Protein AF-A0A0C2WM47-F1 (afdb_monomer)

Radius of gyration: 24.81 Å; Cα contacts (8 Å, |Δi|>4): 149; chains: 1; bounding box: 74×30×58 Å

pLDDT: mean 87.51, std 12.91, range [38.09, 98.12]

Nearest PDB structures (foldseek):
  2rrd-assembly1_A  TM=4.877E-01  e=2.489E+00  Homo sapiens
  1nmn-assembly1_A  TM=4.081E-01  e=4.474E+00  Escherichia coli
  6lcm-assembly1_C-2  TM=2.393E-01  e=8.485E+00  Zea mays

Foldseek 3Di:
DVLVCCCPPPFVVQLVVLPDDPPDPDDQAEDEAEALVPPPDLVVSVVVLVSLLVLLVPPSGRYHYDYDYPPDPSVVVSVVPRDRDDDDDDPVPPPCLLVVLLVVLLVLQLVLCVLQVHDSVPPPHPVLSVVQSVVCVSPVVSSVVLSCQLSDSVDHNVVSSCVVSPNDPPPDDDD

Solvent-accessible surface area (backbone atoms only — not comparable to full-atom values): 10636 Å² total; per-residue (Å²): 104,72,67,56,50,43,41,67,71,45,49,52,54,49,43,57,69,67,70,52,87,79,87,59,87,78,76,86,40,75,47,78,44,77,50,58,69,72,47,96,41,70,72,57,42,53,48,53,52,52,52,51,51,58,44,62,64,37,87,77,47,68,59,45,79,48,78,43,58,71,95,44,66,72,63,50,57,51,56,76,70,49,86,61,99,73,86,85,79,63,76,84,73,47,92,44,44,51,59,52,44,43,54,50,49,54,56,51,39,35,51,41,17,59,77,70,75,46,57,49,91,63,36,74,49,68,70,59,52,53,50,50,38,60,73,28,75,56,38,62,69,49,54,56,49,50,49,56,57,28,54,33,91,90,52,58,39,68,60,41,45,34,53,76,75,66,50,76,81,80,81,76,78,81,127

Structure (mmCIF, N/CA/C/O backbone):
data_AF-A0A0C2WM47-F1
#
_entry.id   AF-A0A0C2WM47-F1
#
loop_
_atom_site.group_PDB
_atom_site.id
_atom_site.type_symbol
_atom_site.label_atom_id
_atom_site.label_alt_id
_atom_site.label_comp_id
_atom_site.label_asym_id
_atom_site.label_entity_id
_atom_site.label_seq_id
_atom_site.pdbx_PDB_ins_code
_atom_site.Cartn_x
_atom_site.Cartn_y
_atom_site.Cartn_z
_atom_site.occupancy
_atom_site.B_iso_or_equiv
_atom_site.auth_seq_id
_atom_site.auth_comp_id
_atom_site.auth_asym_id
_atom_site.auth_atom_id
_atom_site.pdbx_PDB_model_num
ATOM 1 N N . THR A 1 1 ? 13.931 12.867 -24.332 1.00 89.62 1 THR A N 1
ATOM 2 C CA . THR A 1 1 ? 12.718 12.061 -24.086 1.00 89.62 1 THR A CA 1
ATOM 3 C C . THR A 1 1 ? 12.957 11.188 -22.861 1.00 89.62 1 THR A C 1
ATOM 5 O O . THR A 1 1 ? 14.087 11.192 -22.374 1.00 89.62 1 THR A O 1
ATOM 8 N N . VAL A 1 2 ? 11.950 10.472 -22.350 1.00 92.69 2 VAL A N 1
ATOM 9 C CA . VAL A 1 2 ? 12.124 9.598 -21.172 1.00 92.69 2 VAL A CA 1
ATOM 10 C C . VAL A 1 2 ? 13.140 8.474 -21.432 1.00 92.69 2 VAL A C 1
ATOM 12 O O . VAL A 1 2 ? 13.919 8.141 -20.548 1.00 92.69 2 VAL A O 1
ATOM 15 N N . GLU A 1 3 ? 13.249 7.992 -22.674 1.00 95.44 3 GLU A N 1
ATOM 16 C CA . GLU A 1 3 ? 14.259 7.013 -23.108 1.00 95.44 3 GLU A CA 1
ATOM 17 C C . GLU A 1 3 ? 15.679 7.559 -22.923 1.00 95.44 3 GLU A C 1
ATOM 19 O O . GLU A 1 3 ? 16.533 6.893 -22.347 1.00 95.44 3 GLU A O 1
ATOM 24 N N . ILE A 1 4 ? 15.921 8.798 -23.372 1.00 96.56 4 ILE A N 1
ATOM 25 C CA . ILE A 1 4 ? 17.231 9.455 -23.248 1.00 96.56 4 ILE A CA 1
ATOM 26 C C . ILE A 1 4 ? 17.576 9.676 -21.773 1.00 96.56 4 ILE A C 1
ATOM 28 O O . ILE A 1 4 ? 18.715 9.463 -21.372 1.00 96.56 4 ILE A O 1
ATOM 32 N N . GLN A 1 5 ? 16.601 10.098 -20.964 1.00 95.81 5 GLN A N 1
ATOM 33 C CA . GLN A 1 5 ? 16.813 10.309 -19.532 1.00 95.81 5 GLN A CA 1
ATOM 34 C C . GLN A 1 5 ? 17.140 8.998 -18.820 1.00 95.81 5 GLN A C 1
ATOM 36 O O . GLN A 1 5 ? 18.095 8.957 -18.050 1.00 95.81 5 GLN A O 1
ATOM 41 N N . PHE A 1 6 ? 16.399 7.925 -19.101 1.00 96.06 6 PHE A N 1
ATOM 42 C CA . PHE A 1 6 ? 16.691 6.613 -18.541 1.00 96.06 6 PHE A CA 1
ATOM 4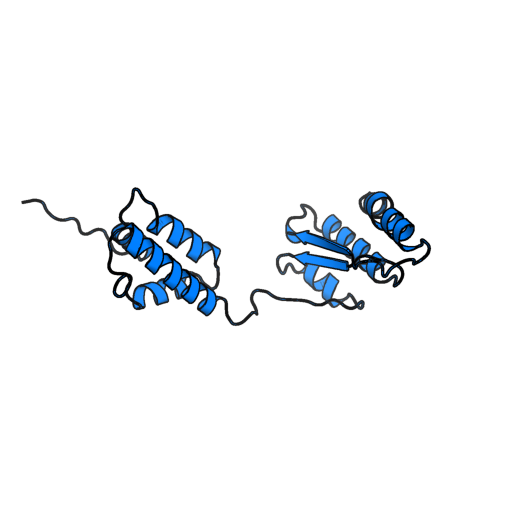3 C C . PHE A 1 6 ? 18.087 6.133 -18.943 1.00 96.06 6 PHE A C 1
ATOM 45 O O . PHE A 1 6 ? 18.856 5.718 -18.080 1.00 96.06 6 PHE A O 1
ATOM 52 N 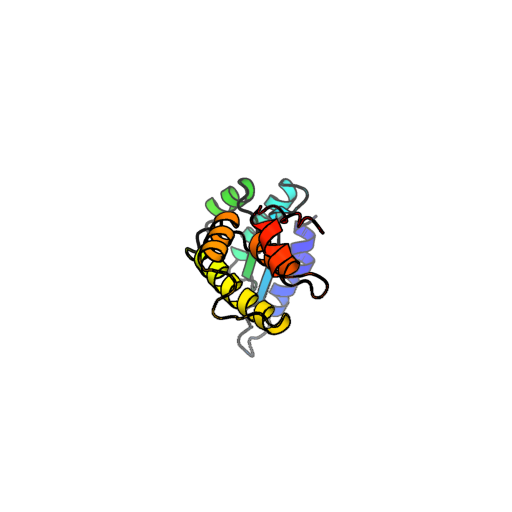N . ASP A 1 7 ? 18.447 6.230 -20.224 1.00 95.31 7 ASP A N 1
ATOM 53 C CA . ASP A 1 7 ? 19.760 5.786 -20.692 1.00 95.31 7 ASP A CA 1
ATOM 54 C C . ASP A 1 7 ? 20.898 6.572 -20.018 1.00 95.31 7 ASP A C 1
ATOM 56 O O . ASP A 1 7 ? 21.779 5.986 -19.390 1.00 95.31 7 ASP A O 1
ATOM 60 N N . GLN A 1 8 ? 20.841 7.905 -20.062 1.00 96.44 8 GLN A N 1
ATOM 61 C CA . GLN A 1 8 ? 21.926 8.764 -19.584 1.00 96.44 8 GLN A CA 1
ATOM 62 C C . GLN A 1 8 ? 22.044 8.825 -18.059 1.00 96.44 8 GLN A C 1
ATOM 64 O O . GLN A 1 8 ? 23.148 8.990 -17.542 1.00 96.44 8 GLN A O 1
ATOM 69 N N . LEU A 1 9 ? 20.923 8.737 -17.338 1.00 95.06 9 LEU A N 1
ATOM 70 C CA . LEU A 1 9 ? 20.892 8.958 -15.889 1.00 95.06 9 LEU A CA 1
ATOM 71 C C . LEU A 1 9 ? 20.810 7.660 -15.086 1.00 95.06 9 LEU A C 1
ATOM 73 O O . LEU A 1 9 ? 21.196 7.657 -13.919 1.00 95.06 9 LEU A O 1
ATOM 77 N N . ILE A 1 10 ? 20.335 6.568 -15.689 1.00 94.25 10 ILE A N 1
ATOM 78 C CA . ILE A 1 10 ? 20.171 5.276 -15.018 1.00 94.25 10 ILE A CA 1
ATOM 79 C C . ILE A 1 10 ? 21.031 4.216 -15.709 1.00 94.25 10 ILE A C 1
ATOM 81 O O . ILE A 1 10 ? 21.967 3.699 -15.102 1.00 94.25 10 ILE A O 1
ATOM 85 N N . ALA A 1 11 ? 20.780 3.905 -16.981 1.00 92.38 11 ALA A N 1
ATOM 86 C CA . ALA A 1 11 ? 21.388 2.734 -17.602 1.00 92.38 11 ALA A CA 1
ATOM 87 C C . ALA A 1 11 ? 22.915 2.827 -17.724 1.00 92.38 11 ALA A C 1
ATOM 89 O O . ALA A 1 11 ? 23.626 1.980 -17.178 1.00 92.38 11 ALA A O 1
ATOM 90 N N . GLN A 1 12 ? 23.428 3.867 -18.387 1.00 92.31 12 GLN A N 1
ATOM 91 C CA . GLN A 1 12 ? 24.867 4.035 -18.610 1.00 92.31 12 GLN A CA 1
ATOM 92 C C . GLN A 1 12 ? 25.660 4.175 -17.302 1.00 92.31 12 GLN A C 1
ATOM 94 O O . GLN A 1 12 ? 26.674 3.481 -17.155 1.00 92.31 12 GLN A O 1
ATOM 99 N N . PRO A 1 13 ? 25.229 4.989 -16.313 1.00 90.94 13 PRO A N 1
ATOM 100 C CA . PRO A 1 13 ? 25.933 5.079 -15.036 1.00 90.94 13 PRO A CA 1
ATOM 101 C C . PRO A 1 13 ? 26.048 3.729 -14.325 1.00 90.94 13 PRO A C 1
ATOM 103 O O . PRO A 1 13 ? 27.132 3.357 -13.869 1.00 90.94 13 PRO A O 1
ATOM 106 N N . PHE A 1 14 ? 24.962 2.954 -14.264 1.00 88.81 14 PHE A N 1
ATOM 107 C CA . PHE A 1 14 ? 24.977 1.680 -13.553 1.00 88.81 14 PHE A CA 1
ATOM 108 C C . PHE A 1 14 ? 25.748 0.588 -14.299 1.00 88.81 14 PHE A C 1
ATOM 110 O O . PHE A 1 14 ? 26.457 -0.179 -13.645 1.00 88.81 14 PHE A O 1
ATOM 117 N N . LEU A 1 15 ? 25.699 0.552 -15.634 1.00 86.94 15 LEU A N 1
ATOM 118 C CA . LEU A 1 15 ? 26.553 -0.328 -16.441 1.00 86.94 15 LEU A CA 1
ATOM 119 C C . LEU A 1 15 ? 28.042 -0.010 -16.240 1.00 86.94 15 LEU A C 1
ATOM 121 O O . LEU A 1 15 ? 28.846 -0.921 -16.054 1.00 86.94 15 LEU A O 1
ATOM 125 N N . THR A 1 16 ? 28.401 1.277 -16.196 1.00 85.94 16 THR A N 1
ATOM 126 C CA . THR A 1 16 ? 29.788 1.730 -15.998 1.00 85.94 16 THR A CA 1
ATOM 127 C C . THR A 1 16 ? 30.333 1.298 -14.638 1.00 85.94 16 THR A C 1
ATOM 129 O O . THR A 1 16 ? 31.437 0.767 -14.551 1.00 85.94 16 THR A O 1
ATOM 132 N N . ILE A 1 17 ? 29.551 1.474 -13.568 1.00 81.19 17 ILE A N 1
ATOM 133 C CA . ILE A 1 17 ? 29.970 1.099 -12.208 1.00 81.19 17 ILE A CA 1
ATOM 134 C C . ILE A 1 17 ? 30.053 -0.428 -12.052 1.00 81.19 17 ILE A C 1
ATOM 136 O O . ILE A 1 17 ? 30.866 -0.925 -11.277 1.00 81.19 17 ILE A O 1
ATOM 140 N N . SER A 1 18 ? 29.219 -1.183 -12.769 1.00 74.50 18 SER A N 1
ATOM 141 C CA . SER A 1 18 ? 29.202 -2.650 -12.697 1.00 74.50 18 SER A CA 1
ATOM 142 C C . SER A 1 18 ? 30.247 -3.334 -13.588 1.00 74.50 18 SER A C 1
ATOM 144 O O . SER A 1 18 ? 30.515 -4.514 -13.386 1.00 74.50 18 SER A O 1
ATOM 146 N N . GLY A 1 19 ? 30.850 -2.618 -14.544 1.00 65.88 19 GLY A N 1
ATOM 147 C CA . GLY A 1 19 ? 31.896 -3.127 -15.442 1.00 65.88 19 GLY A CA 1
ATOM 148 C C . GLY A 1 19 ? 33.341 -3.002 -14.927 1.00 65.88 19 GLY A C 1
ATOM 149 O O . GLY A 1 19 ? 34.263 -3.331 -15.670 1.00 65.88 19 GLY A O 1
ATOM 150 N N . GLY A 1 20 ? 33.560 -2.504 -13.702 1.00 63.22 20 GLY A N 1
ATOM 151 C CA . GLY A 1 20 ? 34.890 -2.400 -13.075 1.00 63.22 20 GLY A CA 1
ATOM 152 C C . GLY A 1 20 ? 35.423 -3.733 -12.524 1.00 63.22 20 GLY A C 1
ATOM 153 O O . GLY A 1 20 ? 34.661 -4.683 -12.354 1.00 63.22 20 GLY A O 1
ATOM 154 N N . GLU A 1 21 ? 36.731 -3.818 -12.235 1.00 57.84 21 GLU A N 1
ATOM 155 C CA . GLU A 1 21 ? 37.356 -5.048 -11.712 1.00 57.84 21 GLU A CA 1
ATOM 156 C C . GLU A 1 21 ? 36.647 -5.559 -10.437 1.00 57.84 21 GLU A C 1
ATOM 158 O O . GLU A 1 21 ? 36.512 -4.809 -9.461 1.00 57.84 21 GLU A O 1
ATOM 163 N N . PRO A 1 22 ? 36.207 -6.834 -10.404 1.00 56.09 22 PRO A N 1
ATOM 164 C CA . PRO A 1 22 ? 35.423 -7.378 -9.305 1.00 56.09 22 PRO A CA 1
ATOM 165 C C . PRO A 1 22 ? 36.343 -7.725 -8.131 1.00 56.09 22 PRO A C 1
ATOM 167 O O . PRO A 1 22 ? 36.754 -8.867 -7.947 1.00 56.09 22 PRO A O 1
ATOM 170 N N . THR A 1 23 ? 36.672 -6.732 -7.309 1.00 58.31 23 THR A N 1
ATOM 171 C CA . THR A 1 23 ? 37.380 -6.960 -6.036 1.00 58.31 23 THR A CA 1
ATOM 172 C C . THR A 1 23 ? 36.439 -7.450 -4.926 1.00 58.31 23 THR A C 1
ATOM 174 O O . THR A 1 23 ? 36.894 -7.902 -3.878 1.00 58.31 23 THR A O 1
ATOM 177 N N . SER A 1 24 ? 35.121 -7.407 -5.157 1.00 59.84 24 SER A N 1
ATOM 178 C CA . SER A 1 24 ? 34.070 -7.908 -4.262 1.00 59.84 24 SER A CA 1
ATOM 179 C C . SER A 1 24 ? 32.780 -8.212 -5.046 1.00 59.84 24 SER A C 1
ATOM 181 O O . SER A 1 24 ? 32.600 -7.669 -6.140 1.00 59.84 24 SER A O 1
ATOM 183 N N . PRO A 1 25 ? 31.879 -9.077 -4.537 1.00 61.84 25 PRO A N 1
ATOM 184 C CA . PRO A 1 25 ? 30.569 -9.281 -5.152 1.00 61.84 25 PRO A CA 1
ATOM 185 C C . PRO A 1 25 ? 29.803 -7.955 -5.190 1.00 61.84 25 PRO A C 1
ATOM 187 O O . PRO A 1 25 ? 29.589 -7.318 -4.158 1.00 61.84 25 PRO A O 1
ATOM 190 N N . THR A 1 26 ? 29.395 -7.528 -6.385 1.00 65.19 26 THR A N 1
ATOM 191 C CA . THR A 1 26 ? 28.592 -6.319 -6.557 1.00 65.19 26 THR A CA 1
ATOM 192 C C . THR A 1 26 ? 27.230 -6.517 -5.883 1.00 65.19 26 THR A C 1
ATOM 194 O O . THR A 1 26 ? 26.542 -7.502 -6.163 1.00 65.19 26 THR A O 1
ATOM 197 N N . PRO A 1 27 ? 26.815 -5.620 -4.969 1.00 70.12 27 PRO A N 1
ATOM 198 C CA . PRO A 1 27 ? 25.518 -5.744 -4.326 1.00 70.12 27 PRO A CA 1
ATOM 199 C C . PRO A 1 27 ? 24.414 -5.586 -5.371 1.00 70.12 27 PRO A C 1
ATOM 201 O O . PRO A 1 27 ? 24.486 -4.716 -6.242 1.00 70.12 27 PRO A O 1
ATOM 204 N N . MET A 1 28 ? 23.381 -6.421 -5.266 1.00 77.06 28 MET A N 1
ATOM 205 C CA . MET A 1 28 ? 22.171 -6.281 -6.069 1.00 77.06 28 MET A CA 1
ATOM 206 C C . MET A 1 28 ? 21.536 -4.917 -5.793 1.00 77.06 28 MET A C 1
ATOM 208 O O . MET A 1 28 ? 21.315 -4.550 -4.640 1.00 77.06 28 MET A O 1
ATOM 212 N N . ARG A 1 29 ? 21.237 -4.171 -6.855 1.00 88.06 29 ARG A N 1
ATOM 213 C CA . ARG A 1 29 ? 20.617 -2.847 -6.771 1.00 88.06 29 ARG A CA 1
ATOM 214 C C . ARG A 1 29 ? 19.173 -2.939 -7.241 1.00 88.06 29 ARG A C 1
ATOM 216 O O . ARG A 1 29 ? 18.895 -3.550 -8.273 1.00 88.06 29 ARG A O 1
ATOM 223 N N . VAL A 1 30 ? 18.271 -2.335 -6.479 1.00 92.62 30 VAL A N 1
ATOM 224 C CA . VAL A 1 30 ? 16.831 -2.363 -6.743 1.00 92.62 30 VAL A CA 1
ATOM 225 C C . VAL A 1 30 ? 16.327 -0.934 -6.893 1.00 92.62 30 VAL A C 1
ATOM 227 O O . VAL A 1 30 ? 16.667 -0.075 -6.081 1.00 92.62 30 VAL A O 1
ATOM 230 N N . ILE A 1 31 ? 15.524 -0.693 -7.924 1.00 94.38 31 ILE A N 1
ATOM 231 C CA . ILE A 1 31 ? 14.740 0.529 -8.097 1.00 94.38 31 ILE A CA 1
ATOM 232 C C . ILE A 1 31 ? 13.284 0.192 -7.791 1.00 94.38 31 ILE A C 1
ATOM 234 O O . ILE A 1 31 ? 12.738 -0.763 -8.340 1.00 94.38 31 ILE A O 1
ATOM 238 N N . VAL A 1 32 ? 12.664 0.978 -6.916 1.00 95.94 32 VAL A N 1
ATOM 239 C CA . VAL A 1 32 ? 11.233 0.880 -6.619 1.00 95.94 32 VAL A CA 1
ATOM 240 C C . VAL A 1 32 ? 10.521 2.012 -7.348 1.00 95.94 32 VAL A C 1
ATOM 242 O O . VAL A 1 32 ? 10.911 3.171 -7.210 1.00 95.94 32 VAL A O 1
ATOM 245 N N . ILE A 1 33 ? 9.513 1.666 -8.139 1.00 94.88 33 ILE A N 1
ATOM 246 C CA . ILE A 1 33 ? 8.621 2.603 -8.820 1.00 94.88 33 ILE A CA 1
ATOM 247 C C . ILE A 1 33 ? 7.255 2.435 -8.175 1.00 94.88 33 ILE A C 1
ATOM 249 O O . ILE A 1 33 ? 6.639 1.382 -8.321 1.00 94.88 33 ILE A O 1
ATOM 253 N N . ASP A 1 34 ? 6.822 3.460 -7.449 1.00 94.19 34 ASP A N 1
ATOM 254 C CA . ASP A 1 34 ? 5.549 3.453 -6.738 1.00 94.19 34 ASP A CA 1
ATOM 255 C C . ASP A 1 34 ? 4.497 4.284 -7.472 1.00 94.19 34 ASP A C 1
ATOM 257 O O . ASP A 1 34 ? 4.781 5.412 -7.876 1.00 94.19 34 ASP A O 1
ATOM 261 N N . GLY A 1 35 ? 3.308 3.708 -7.663 1.00 93.44 35 GLY A N 1
ATOM 262 C CA . GLY A 1 35 ? 2.174 4.358 -8.322 1.00 93.44 35 GLY A CA 1
ATOM 263 C C . GLY A 1 35 ? 2.374 4.582 -9.821 1.00 93.44 35 GLY A C 1
ATOM 264 O O . GLY A 1 35 ? 2.151 5.686 -10.312 1.00 93.44 35 GLY A O 1
ATOM 265 N N . LEU A 1 36 ? 2.805 3.563 -10.575 1.00 94.19 36 LEU A N 1
ATOM 266 C CA . LEU A 1 36 ? 2.975 3.692 -12.034 1.00 94.19 36 LEU A CA 1
ATOM 267 C C . LEU A 1 36 ? 1.665 4.087 -12.759 1.00 94.19 36 LEU A C 1
ATOM 269 O O . LEU A 1 36 ? 1.711 4.744 -13.799 1.00 94.19 36 LEU A O 1
ATOM 273 N N . ASP A 1 37 ? 0.509 3.708 -12.214 1.00 92.12 37 ASP A N 1
ATOM 274 C CA . ASP A 1 37 ? -0.830 4.080 -12.698 1.00 92.12 37 ASP A CA 1
ATOM 275 C C . ASP A 1 37 ? -1.186 5.562 -12.513 1.00 92.12 37 ASP A C 1
ATOM 277 O O . ASP A 1 37 ? -2.067 6.071 -13.193 1.00 92.12 37 ASP A O 1
ATOM 281 N N . GLU A 1 38 ? -0.457 6.299 -11.674 1.00 91.00 38 GLU A N 1
ATOM 282 C CA . GLU A 1 38 ? -0.655 7.744 -11.485 1.00 91.00 38 GLU A CA 1
ATOM 283 C C . GLU A 1 38 ? 0.084 8.582 -12.552 1.00 91.00 38 GLU A C 1
ATOM 285 O O . GLU A 1 38 ? 0.139 9.815 -12.485 1.00 91.00 38 GLU A O 1
ATOM 290 N N . CYS A 1 39 ? 0.684 7.931 -13.557 1.00 89.12 39 CYS A N 1
ATOM 291 C CA . CYS A 1 39 ? 1.231 8.623 -14.719 1.00 89.12 39 CYS A CA 1
ATOM 292 C C . CYS A 1 39 ? 0.099 9.317 -15.484 1.00 89.12 39 CYS A C 1
ATOM 294 O O . CYS A 1 39 ? -0.857 8.684 -15.912 1.00 89.12 39 CYS A O 1
ATOM 296 N N . ALA A 1 40 ? 0.244 10.621 -15.725 1.00 80.81 40 ALA A N 1
ATOM 297 C CA . ALA A 1 40 ? -0.795 11.438 -16.359 1.00 80.81 40 ALA A CA 1
ATOM 298 C C . ALA A 1 40 ? -1.168 11.022 -17.800 1.00 80.81 40 ALA A C 1
ATOM 300 O O . ALA A 1 40 ? -2.136 11.544 -18.348 1.00 80.81 40 ALA A O 1
ATOM 301 N N . ASP A 1 41 ? -0.377 10.149 -18.425 1.00 86.06 41 ASP A N 1
ATOM 302 C CA . ASP A 1 41 ? -0.516 9.727 -19.814 1.00 86.06 41 ASP A CA 1
ATOM 303 C C . ASP A 1 41 ? -0.187 8.231 -19.949 1.00 86.06 41 ASP A C 1
ATOM 305 O O . ASP A 1 41 ? 0.917 7.797 -19.594 1.00 86.06 41 ASP A O 1
ATOM 309 N N . THR A 1 42 ? -1.133 7.462 -20.490 1.00 87.44 42 THR A N 1
ATOM 310 C CA . THR A 1 42 ? -0.981 6.035 -20.803 1.00 87.44 42 THR A CA 1
ATOM 311 C C . THR A 1 42 ? 0.186 5.794 -21.765 1.00 87.44 42 THR A C 1
ATOM 313 O O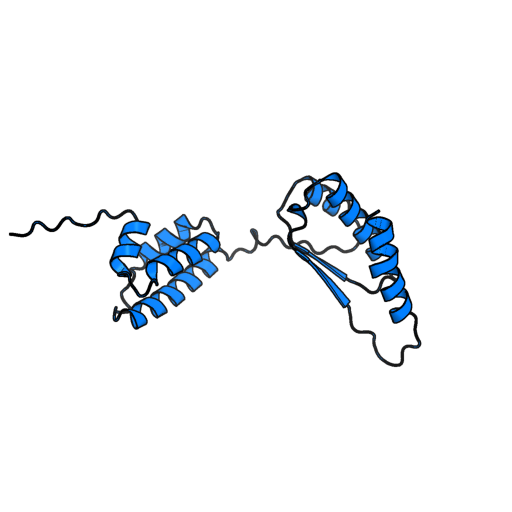 . THR A 1 42 ? 0.963 4.857 -21.571 1.00 87.44 42 THR A O 1
ATOM 316 N N . ASP A 1 43 ? 0.411 6.685 -22.740 1.00 89.38 43 ASP A N 1
ATOM 317 C CA . ASP A 1 43 ? 1.531 6.552 -23.681 1.00 89.38 43 ASP A CA 1
ATOM 318 C C . ASP A 1 43 ? 2.878 6.644 -22.947 1.00 89.38 43 ASP A C 1
ATOM 320 O O . ASP A 1 43 ? 3.842 5.939 -23.270 1.00 89.38 43 ASP A O 1
ATOM 324 N N . LEU A 1 44 ? 2.975 7.519 -21.940 1.00 90.25 44 LEU A N 1
ATOM 325 C CA . LEU A 1 44 ? 4.174 7.642 -21.115 1.00 90.25 44 LEU A CA 1
ATOM 326 C C . LEU A 1 44 ? 4.382 6.392 -20.253 1.00 90.25 44 LEU A C 1
ATOM 328 O O . LEU A 1 44 ? 5.512 5.906 -20.162 1.00 90.25 44 LEU A O 1
ATOM 332 N N . GLN A 1 45 ? 3.312 5.867 -19.659 1.00 91.44 45 GLN A N 1
ATOM 333 C CA . GLN A 1 45 ? 3.339 4.649 -18.854 1.00 91.44 45 GLN A CA 1
ATOM 334 C C . GLN A 1 45 ? 3.854 3.451 -19.660 1.00 91.44 45 GLN A C 1
ATOM 336 O O . GLN A 1 45 ? 4.818 2.796 -19.250 1.00 91.44 45 GLN A O 1
ATOM 341 N N . GLU A 1 46 ? 3.291 3.209 -20.846 1.00 90.06 46 GLU A N 1
ATOM 342 C CA . GLU A 1 46 ? 3.749 2.140 -21.732 1.00 90.06 46 GLU A CA 1
ATOM 343 C C . GLU A 1 46 ? 5.222 2.297 -22.112 1.00 90.06 46 GLU A C 1
ATOM 345 O O . GLU A 1 46 ? 5.970 1.320 -22.186 1.00 90.06 46 GLU A O 1
ATOM 350 N N . ARG A 1 47 ? 5.662 3.529 -22.386 1.00 92.44 47 ARG A N 1
ATOM 351 C CA . ARG A 1 47 ? 7.058 3.801 -22.743 1.00 92.44 47 ARG A CA 1
ATOM 352 C C . ARG A 1 47 ? 7.997 3.514 -21.582 1.00 92.44 47 ARG A C 1
ATOM 354 O O . ARG A 1 47 ? 9.043 2.912 -21.812 1.00 92.44 47 ARG A O 1
ATOM 361 N N . ILE A 1 48 ? 7.630 3.887 -20.356 1.00 93.06 48 ILE A N 1
ATOM 362 C CA . ILE A 1 48 ? 8.396 3.552 -19.147 1.00 93.06 48 ILE A CA 1
ATOM 363 C C . ILE A 1 48 ? 8.520 2.031 -19.009 1.00 93.06 48 ILE A C 1
ATOM 365 O O . ILE A 1 48 ? 9.632 1.523 -18.855 1.00 93.06 48 ILE A O 1
ATOM 369 N N . LEU A 1 49 ? 7.409 1.303 -19.144 1.00 92.69 49 LEU A N 1
ATOM 370 C CA . LEU A 1 49 ? 7.387 -0.159 -19.093 1.00 92.69 49 LEU A CA 1
ATOM 371 C C . LEU A 1 49 ? 8.274 -0.786 -20.178 1.00 92.69 49 LEU A C 1
ATOM 373 O O . LEU A 1 49 ? 9.116 -1.628 -19.870 1.00 92.69 49 LEU A O 1
ATOM 377 N N . LYS A 1 50 ? 8.178 -0.317 -21.429 1.00 92.06 50 LYS A N 1
ATOM 378 C CA . LYS A 1 50 ? 9.026 -0.762 -22.551 1.00 92.06 50 LYS A CA 1
ATOM 379 C C . LYS A 1 50 ? 10.513 -0.502 -22.288 1.00 92.06 50 LYS A C 1
ATOM 381 O O . LYS A 1 50 ? 11.338 -1.374 -22.549 1.00 92.06 50 LYS A O 1
ATOM 386 N N . ILE A 1 51 ? 10.872 0.670 -21.759 1.00 94.19 51 ILE A N 1
ATOM 387 C CA . ILE A 1 51 ? 12.260 1.026 -21.418 1.00 94.19 51 ILE A CA 1
ATOM 388 C C . ILE A 1 51 ? 12.818 0.082 -20.351 1.00 94.19 51 ILE A C 1
ATOM 390 O O . ILE A 1 51 ? 13.898 -0.483 -20.536 1.00 94.19 51 ILE A O 1
ATOM 394 N N . ILE A 1 52 ? 12.077 -0.109 -19.257 1.00 93.06 52 ILE A N 1
ATOM 395 C CA . ILE A 1 52 ? 12.470 -1.004 -18.164 1.00 93.06 52 ILE A CA 1
ATOM 396 C C . ILE A 1 52 ? 12.585 -2.433 -18.682 1.00 93.06 52 ILE A C 1
ATOM 398 O O . ILE A 1 52 ? 13.598 -3.088 -18.444 1.00 93.06 52 ILE A O 1
ATOM 402 N N . GLY A 1 53 ? 11.584 -2.885 -19.436 1.00 90.81 53 GLY A N 1
ATOM 403 C CA . GLY A 1 53 ? 11.533 -4.220 -20.008 1.00 90.81 53 GLY A CA 1
ATOM 404 C C . GLY A 1 53 ? 12.737 -4.524 -20.901 1.00 90.81 53 GLY A C 1
ATOM 405 O O . GLY A 1 53 ? 13.397 -5.550 -20.737 1.00 90.81 53 GLY A O 1
ATOM 406 N N . ASN A 1 54 ? 13.088 -3.596 -21.792 1.00 90.50 54 ASN A N 1
ATOM 407 C CA . ASN A 1 54 ? 14.268 -3.723 -22.647 1.00 90.50 54 ASN A CA 1
ATOM 408 C C . ASN A 1 54 ? 15.571 -3.751 -21.839 1.00 90.50 54 ASN A C 1
ATOM 410 O O . ASN A 1 54 ? 16.478 -4.512 -22.170 1.00 90.50 54 ASN A O 1
ATOM 414 N N . ALA A 1 55 ? 15.668 -2.947 -20.777 1.00 90.75 55 ALA A N 1
ATOM 415 C CA . ALA A 1 55 ? 16.850 -2.918 -19.927 1.00 90.75 55 ALA A CA 1
ATOM 416 C C . ALA A 1 55 ? 17.039 -4.239 -19.169 1.00 90.75 55 ALA A C 1
ATOM 418 O O . ALA A 1 55 ? 18.130 -4.800 -19.191 1.00 90.75 55 ALA A O 1
ATOM 419 N N . VAL A 1 56 ? 15.983 -4.780 -18.551 1.00 89.81 56 VAL A N 1
ATOM 420 C CA . VAL A 1 56 ? 16.069 -6.040 -17.785 1.00 89.81 56 VAL A CA 1
ATOM 421 C C . VAL A 1 56 ? 16.188 -7.286 -18.665 1.00 89.81 56 VAL A C 1
ATOM 423 O O . VAL A 1 56 ? 16.563 -8.346 -18.169 1.00 89.81 56 VAL A O 1
ATOM 426 N N . ALA A 1 57 ? 15.871 -7.186 -19.958 1.00 87.31 57 ALA A N 1
ATOM 427 C CA . ALA A 1 57 ? 16.132 -8.252 -20.923 1.00 87.31 57 ALA A CA 1
ATOM 428 C C . ALA A 1 57 ? 17.634 -8.405 -21.241 1.00 87.31 57 ALA A C 1
ATOM 430 O O . ALA A 1 57 ? 18.057 -9.481 -21.667 1.00 87.31 57 ALA A O 1
ATOM 431 N N . ASP A 1 58 ? 18.451 -7.364 -21.024 1.00 86.75 58 ASP A N 1
ATOM 432 C CA . ASP A 1 58 ? 19.908 -7.460 -21.122 1.00 86.75 58 ASP A CA 1
ATOM 433 C C . ASP A 1 58 ? 20.483 -8.038 -19.815 1.00 86.75 58 ASP A C 1
ATOM 435 O O . ASP A 1 58 ? 20.449 -7.371 -18.779 1.00 86.75 58 ASP A O 1
ATOM 439 N N . PRO A 1 59 ? 21.083 -9.243 -19.825 1.00 83.25 59 PRO A N 1
ATOM 440 C CA . PRO A 1 59 ? 21.628 -9.866 -18.617 1.00 83.25 59 PRO A CA 1
ATOM 441 C C . PRO A 1 59 ? 22.807 -9.095 -18.006 1.00 83.25 59 PRO A C 1
ATOM 443 O O . PRO A 1 59 ? 23.207 -9.375 -16.877 1.00 83.25 59 PRO A O 1
ATOM 446 N N . ARG A 1 60 ? 23.395 -8.142 -18.739 1.00 83.94 60 AR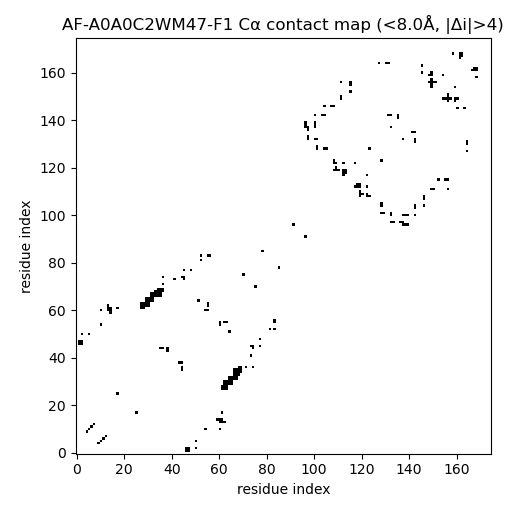G A N 1
ATOM 447 C CA . ARG A 1 60 ? 24.458 -7.260 -18.236 1.00 83.94 60 ARG A CA 1
ATOM 448 C C . ARG A 1 60 ? 23.899 -6.105 -17.411 1.00 83.94 60 ARG A C 1
ATOM 450 O O . ARG A 1 60 ? 24.662 -5.436 -16.713 1.00 83.94 60 ARG A O 1
ATOM 457 N N . PHE A 1 61 ? 22.595 -5.845 -17.502 1.00 87.56 61 PHE A N 1
ATOM 458 C CA . PHE A 1 61 ? 21.958 -4.760 -16.784 1.00 87.56 61 PHE A CA 1
ATOM 459 C C . PHE A 1 61 ? 21.907 -5.064 -15.279 1.00 87.56 61 PHE A C 1
ATOM 461 O O . PHE A 1 61 ? 21.343 -6.076 -14.865 1.00 87.56 61 PHE A O 1
ATOM 468 N N . PRO A 1 62 ? 22.495 -4.214 -14.419 1.00 88.44 62 PRO A N 1
ATOM 469 C CA . PRO A 1 62 ? 22.784 -4.592 -13.036 1.00 88.44 62 PRO A CA 1
ATOM 470 C C . PRO A 1 62 ? 21.675 -4.215 -12.042 1.00 88.44 62 PRO A C 1
ATOM 472 O O . PRO A 1 62 ? 21.912 -4.229 -10.832 1.00 88.44 62 PRO A O 1
ATOM 475 N N . LEU A 1 63 ? 20.499 -3.812 -12.528 1.00 90.88 63 LEU A N 1
ATOM 476 C CA . LEU A 1 63 ? 19.392 -3.351 -11.693 1.00 90.88 63 LEU A CA 1
ATOM 477 C C . LEU A 1 63 ? 18.200 -4.298 -11.788 1.00 90.88 63 LEU A C 1
ATOM 479 O O . LEU A 1 63 ? 17.906 -4.852 -12.845 1.00 90.88 63 LEU A O 1
ATOM 483 N N . ARG A 1 64 ? 17.474 -4.412 -10.679 1.00 91.56 64 ARG A N 1
ATOM 484 C CA . ARG A 1 64 ? 16.132 -4.998 -10.631 1.00 91.56 64 ARG A CA 1
ATOM 485 C C . ARG A 1 64 ? 15.104 -3.918 -10.340 1.00 91.56 64 ARG A C 1
ATOM 487 O O . ARG A 1 64 ? 15.430 -2.915 -9.708 1.00 91.56 64 ARG A O 1
ATOM 494 N N . PHE A 1 65 ? 13.869 -4.155 -10.757 1.00 93.38 65 PHE A N 1
ATOM 495 C CA . PHE A 1 65 ? 12.763 -3.239 -10.515 1.00 93.38 65 PHE A CA 1
ATOM 496 C C . PHE A 1 65 ? 11.685 -3.912 -9.678 1.00 93.38 65 PHE A C 1
ATOM 498 O O . PHE A 1 65 ? 11.379 -5.086 -9.879 1.00 93.38 65 PHE A O 1
ATOM 505 N N . ILE A 1 66 ? 11.119 -3.147 -8.752 1.00 95.19 66 ILE A N 1
ATOM 506 C CA . ILE A 1 66 ? 9.837 -3.432 -8.116 1.00 95.19 66 ILE A CA 1
ATOM 507 C C . ILE A 1 66 ? 8.904 -2.320 -8.569 1.00 95.19 66 ILE A C 1
ATOM 509 O O . ILE A 1 66 ? 9.240 -1.146 -8.423 1.00 95.19 66 ILE A O 1
ATOM 513 N N . ILE A 1 67 ? 7.771 -2.691 -9.149 1.00 93.94 67 ILE A N 1
ATOM 514 C CA . ILE A 1 67 ? 6.773 -1.750 -9.647 1.00 93.94 67 ILE A CA 1
ATOM 515 C C . ILE A 1 67 ? 5.486 -2.025 -8.876 1.00 93.94 67 ILE A C 1
ATOM 517 O O . ILE A 1 67 ? 4.984 -3.148 -8.924 1.00 93.94 67 ILE A O 1
ATOM 521 N N . SER A 1 68 ? 4.979 -1.026 -8.159 1.00 94.50 68 SER A N 1
ATOM 522 C CA . SER A 1 68 ? 3.633 -1.041 -7.583 1.00 94.50 68 SER A CA 1
ATOM 523 C C . SER A 1 68 ? 2.704 -0.181 -8.430 1.00 94.50 68 SER A C 1
ATOM 525 O O . SER A 1 68 ? 3.037 0.941 -8.820 1.00 94.50 68 SER A O 1
ATOM 527 N N . SER A 1 69 ? 1.528 -0.728 -8.726 1.00 93.19 69 SER A N 1
ATOM 528 C CA . SER A 1 69 ? 0.465 -0.025 -9.433 1.00 93.19 69 SER A CA 1
ATOM 529 C C . SER A 1 69 ? -0.897 -0.642 -9.137 1.00 93.19 69 SER A C 1
ATOM 531 O O . SER A 1 69 ? -0.987 -1.786 -8.679 1.00 93.19 69 SER A O 1
ATOM 533 N N . ARG A 1 70 ? -1.970 0.080 -9.465 1.00 90.94 70 ARG A N 1
ATOM 534 C CA . ARG A 1 70 ? -3.300 -0.521 -9.625 1.00 90.94 70 ARG A CA 1
ATOM 535 C C . ARG A 1 70 ? -3.328 -1.502 -10.812 1.00 90.94 70 ARG A C 1
ATOM 537 O O . ARG A 1 70 ? -2.509 -1.390 -11.730 1.00 90.94 70 ARG A O 1
ATOM 544 N N . PRO A 1 71 ? -4.264 -2.469 -10.812 1.00 88.19 71 PRO A N 1
ATOM 545 C CA . PRO A 1 71 ? -4.415 -3.472 -11.867 1.00 88.19 71 PRO A CA 1
ATOM 546 C C . PRO A 1 71 ? -5.084 -2.905 -13.140 1.00 88.19 71 PRO A C 1
ATOM 548 O O . PRO A 1 71 ? -6.072 -3.460 -13.613 1.00 88.19 71 PRO A O 1
ATOM 551 N N . GLU A 1 72 ? -4.583 -1.797 -13.691 1.00 90.25 72 GLU A N 1
ATOM 552 C CA . GLU A 1 72 ? -5.123 -1.181 -14.915 1.00 90.25 72 GLU A CA 1
ATOM 553 C C . GLU A 1 72 ? -4.805 -2.014 -16.166 1.00 90.25 72 GLU A C 1
ATOM 555 O O . GLU A 1 72 ? -3.718 -2.582 -16.267 1.00 90.25 72 GLU A O 1
ATOM 560 N N . ALA A 1 73 ? -5.749 -2.082 -17.114 1.00 89.00 73 ALA A N 1
ATOM 561 C CA . ALA A 1 73 ? -5.692 -2.995 -18.261 1.00 89.00 73 ALA A CA 1
ATOM 562 C C . ALA A 1 73 ? -4.399 -2.856 -19.080 1.00 89.00 73 ALA A C 1
ATOM 564 O O . ALA A 1 73 ? -3.736 -3.857 -19.321 1.00 89.00 73 ALA A O 1
ATOM 565 N N . ASP A 1 74 ? -3.983 -1.630 -19.404 1.00 87.94 74 ASP A N 1
ATOM 566 C CA . ASP A 1 74 ? -2.787 -1.387 -20.224 1.00 87.94 74 ASP A CA 1
ATOM 567 C C . ASP A 1 74 ? -1.498 -1.880 -19.533 1.00 87.94 74 ASP A C 1
ATOM 569 O O . ASP A 1 74 ? -0.614 -2.469 -20.163 1.00 87.94 74 ASP A O 1
ATOM 573 N N . ILE A 1 75 ? -1.411 -1.715 -18.206 1.00 90.19 75 ILE A N 1
ATOM 574 C CA . ILE A 1 75 ? -0.310 -2.256 -17.397 1.00 90.19 75 ILE A CA 1
ATOM 575 C C . ILE A 1 75 ? -0.364 -3.785 -17.400 1.00 90.19 75 ILE A C 1
ATOM 577 O O . ILE A 1 75 ? 0.673 -4.443 -17.521 1.00 90.19 75 ILE A O 1
ATOM 581 N N . GLN A 1 76 ? -1.562 -4.362 -17.253 1.00 89.56 76 GLN A N 1
ATOM 582 C CA . GLN A 1 76 ? -1.720 -5.811 -17.239 1.00 89.56 76 GLN A CA 1
ATOM 583 C C . GLN A 1 76 ? -1.306 -6.446 -18.562 1.00 89.56 76 GLN A C 1
ATOM 585 O O . GLN A 1 76 ? -0.484 -7.364 -18.560 1.00 89.56 76 GLN A O 1
ATOM 590 N N . ASP A 1 77 ? -1.812 -5.902 -19.665 1.00 89.06 77 ASP A N 1
ATOM 591 C CA . ASP A 1 77 ? -1.550 -6.368 -21.019 1.00 89.06 77 ASP A CA 1
ATOM 592 C C . ASP A 1 77 ? -0.054 -6.319 -21.341 1.00 89.06 77 ASP A C 1
ATOM 594 O O . ASP A 1 77 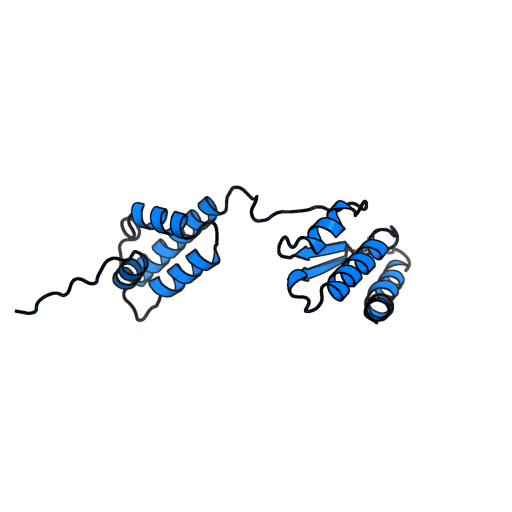? 0.470 -7.225 -21.996 1.00 89.06 77 ASP A O 1
ATOM 598 N N . PHE A 1 78 ? 0.663 -5.293 -20.862 1.00 88.44 78 PHE A N 1
ATOM 599 C CA . PHE A 1 78 ? 2.115 -5.220 -21.009 1.00 88.44 78 PHE A CA 1
ATOM 600 C C . PHE A 1 78 ? 2.813 -6.405 -20.331 1.00 88.44 78 PHE A C 1
ATOM 602 O O . PHE A 1 78 ? 3.634 -7.076 -20.961 1.00 88.44 78 PHE A O 1
ATOM 609 N N . PHE A 1 79 ? 2.506 -6.671 -19.058 1.00 86.94 79 PHE A N 1
ATOM 610 C CA . PHE A 1 79 ? 3.172 -7.736 -18.305 1.00 86.94 79 PHE A CA 1
ATOM 611 C C . PHE A 1 79 ? 2.785 -9.138 -18.780 1.00 86.94 79 PHE A C 1
ATOM 613 O O . PHE A 1 79 ? 3.629 -10.030 -18.737 1.00 86.94 79 PHE A O 1
ATOM 620 N N . ASP A 1 80 ? 1.572 -9.328 -19.296 1.00 87.06 80 ASP A N 1
ATOM 621 C CA . ASP A 1 80 ? 1.139 -10.606 -19.875 1.00 87.06 80 ASP A CA 1
ATOM 622 C C . ASP A 1 80 ? 1.923 -10.964 -21.148 1.00 87.06 80 ASP A C 1
ATOM 624 O O . ASP A 1 80 ? 2.169 -12.137 -21.438 1.00 87.06 80 ASP A O 1
ATOM 628 N N . GLN A 1 81 ? 2.371 -9.951 -21.893 1.00 84.75 81 GLN A N 1
ATOM 629 C CA . GLN A 1 81 ? 3.207 -10.107 -23.087 1.00 84.75 81 GLN A CA 1
ATOM 630 C C . GLN A 1 81 ? 4.710 -10.166 -22.769 1.00 84.75 81 GLN A C 1
ATOM 632 O O . GLN A 1 81 ? 5.527 -10.465 -23.644 1.00 84.75 81 GLN A O 1
ATOM 637 N N . PHE A 1 82 ? 5.109 -9.865 -21.533 1.00 80.62 82 PHE A N 1
ATOM 638 C CA . PHE A 1 82 ? 6.509 -9.700 -21.174 1.00 80.62 82 PHE A CA 1
ATOM 639 C C . PHE A 1 82 ? 7.148 -11.030 -20.735 1.00 80.62 82 PHE A C 1
ATOM 641 O O . PHE A 1 82 ? 6.827 -11.599 -19.697 1.00 80.62 82 PHE A O 1
ATOM 648 N N . HIS A 1 83 ? 8.093 -11.536 -21.534 1.00 68.19 83 HIS A N 1
ATOM 649 C CA . HIS A 1 83 ? 8.662 -12.885 -21.373 1.00 68.19 83 HIS A CA 1
ATOM 650 C C . HIS A 1 83 ?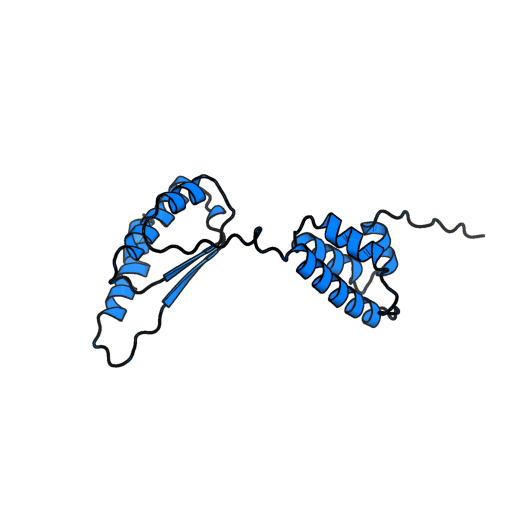 9.901 -12.987 -20.455 1.00 68.19 83 HIS A C 1
ATOM 652 O O . HIS A 1 83 ? 10.383 -14.093 -20.203 1.00 68.19 83 HIS A O 1
ATOM 658 N N . SER A 1 84 ? 10.457 -11.868 -19.977 1.00 67.62 84 SER A N 1
ATOM 659 C CA . SER A 1 84 ? 11.589 -11.862 -19.027 1.00 67.62 84 SER A CA 1
ATOM 660 C C . SER A 1 84 ? 11.072 -12.138 -17.606 1.00 67.62 84 SER A C 1
ATOM 662 O O . SER A 1 84 ? 9.943 -11.733 -17.313 1.00 67.62 84 SER A O 1
ATOM 664 N N . PRO A 1 85 ? 11.821 -12.827 -16.713 1.00 71.12 85 PRO A N 1
ATOM 665 C CA . PRO A 1 85 ? 11.278 -13.295 -15.440 1.00 71.12 85 PRO A CA 1
ATOM 666 C C . PRO A 1 85 ? 10.701 -12.143 -14.615 1.00 71.12 85 PRO A C 1
ATOM 668 O O . PRO A 1 85 ? 11.431 -11.351 -14.022 1.00 71.12 85 PRO A O 1
ATOM 671 N N . THR A 1 86 ? 9.373 -12.088 -14.569 1.00 82.44 86 THR A N 1
ATOM 672 C CA . THR A 1 86 ? 8.601 -11.126 -13.789 1.00 82.44 86 THR A CA 1
ATOM 673 C C . THR A 1 86 ? 7.844 -11.899 -12.724 1.00 82.44 86 THR A C 1
ATOM 675 O O . THR A 1 86 ? 7.174 -12.886 -13.022 1.00 82.44 86 THR A O 1
ATOM 678 N N . LEU A 1 87 ? 7.974 -11.470 -11.471 1.00 87.12 87 LEU A N 1
ATOM 679 C CA . LEU A 1 87 ? 7.151 -11.968 -10.379 1.00 87.12 87 LEU A CA 1
ATOM 680 C C . LEU A 1 87 ? 6.001 -10.988 -10.185 1.00 87.12 87 LEU A C 1
ATOM 682 O O . LEU A 1 87 ? 6.230 -9.840 -9.808 1.00 87.12 87 LEU A O 1
ATOM 686 N N . ARG A 1 88 ? 4.779 -11.448 -10.437 1.00 87.06 88 ARG A N 1
ATOM 687 C CA . ARG A 1 88 ? 3.569 -10.668 -10.198 1.00 87.06 88 ARG A CA 1
ATOM 688 C C . ARG A 1 88 ? 3.017 -11.032 -8.825 1.00 87.06 88 ARG A C 1
ATOM 690 O O . ARG A 1 88 ? 2.883 -12.212 -8.513 1.00 87.06 88 ARG A O 1
ATOM 697 N N . ILE A 1 89 ? 2.755 -10.021 -8.006 1.00 87.31 89 ILE A N 1
ATOM 698 C CA . ILE A 1 89 ? 2.158 -10.177 -6.680 1.00 87.31 89 ILE A CA 1
ATOM 699 C C . ILE A 1 89 ? 0.888 -9.340 -6.688 1.00 87.31 89 ILE A C 1
ATOM 701 O O . ILE A 1 89 ? 0.970 -8.116 -6.768 1.00 87.31 89 ILE A O 1
ATOM 705 N N . ASP A 1 90 ? -0.265 -9.998 -6.623 1.00 83.56 90 ASP A N 1
ATOM 706 C CA . ASP A 1 90 ? -1.526 -9.314 -6.376 1.00 83.56 90 ASP A CA 1
ATOM 707 C C . ASP A 1 90 ? -1.745 -9.223 -4.864 1.00 83.56 90 ASP A C 1
ATOM 709 O O . ASP A 1 90 ? -1.893 -10.235 -4.182 1.00 83.56 90 ASP A O 1
ATOM 713 N N . LEU A 1 91 ? -1.732 -7.999 -4.334 1.00 78.50 91 LEU A N 1
ATOM 714 C CA . LEU A 1 91 ? -1.964 -7.751 -2.913 1.00 78.50 91 LEU A CA 1
ATOM 715 C C . LEU A 1 91 ? -3.424 -7.998 -2.501 1.00 78.50 91 LEU A C 1
ATOM 717 O O . LEU A 1 91 ? -3.672 -8.213 -1.317 1.00 78.50 91 LEU A O 1
ATOM 721 N N . ALA A 1 92 ? -4.374 -7.990 -3.441 1.00 70.75 92 ALA A N 1
ATOM 722 C CA . ALA A 1 92 ? -5.776 -8.300 -3.177 1.00 70.75 92 ALA A CA 1
ATOM 723 C C . ALA A 1 92 ? -6.030 -9.813 -3.056 1.00 70.75 92 ALA A C 1
ATOM 725 O O . ALA A 1 92 ? -6.908 -10.221 -2.298 1.00 70.75 92 ALA A O 1
ATOM 726 N N . GLU A 1 93 ? -5.251 -10.643 -3.757 1.00 70.06 93 GLU A N 1
ATOM 727 C CA . GLU A 1 93 ? -5.327 -12.111 -3.663 1.00 70.06 93 GLU A CA 1
ATOM 728 C C . GLU A 1 93 ? -4.574 -12.681 -2.453 1.00 70.06 93 GLU A C 1
ATOM 730 O O . GLU A 1 93 ? -4.656 -13.877 -2.170 1.00 70.06 93 GLU A O 1
ATOM 735 N N . VAL A 1 94 ? -3.854 -11.847 -1.696 1.00 65.75 94 VAL A N 1
ATOM 736 C CA . VAL A 1 94 ? -3.277 -12.274 -0.420 1.00 65.75 94 VAL A CA 1
ATOM 737 C C . VAL A 1 94 ? -4.437 -12.520 0.549 1.00 65.75 94 VAL A C 1
ATOM 739 O O . VAL A 1 94 ? -4.988 -11.581 1.119 1.00 65.75 94 VAL A O 1
ATOM 742 N N . GLU A 1 95 ? -4.802 -13.797 0.720 1.00 62.03 95 GLU A N 1
ATOM 743 C CA . GLU A 1 95 ? -6.000 -14.346 1.398 1.00 62.03 95 GLU A CA 1
ATOM 744 C C . GLU A 1 95 ? -6.260 -13.902 2.857 1.00 62.03 95 GLU A C 1
ATOM 746 O O . GLU A 1 95 ? -7.116 -14.457 3.540 1.00 62.03 95 GLU A O 1
ATOM 751 N N . ASN A 1 96 ? -5.571 -12.891 3.376 1.00 78.06 96 ASN A N 1
ATOM 752 C CA . ASN A 1 96 ? -5.617 -12.520 4.783 1.00 78.06 96 ASN A CA 1
ATOM 753 C C . ASN A 1 96 ? -6.044 -11.077 5.048 1.00 78.06 96 ASN A C 1
ATOM 755 O O . ASN A 1 96 ? -6.096 -10.711 6.213 1.00 78.06 96 ASN A O 1
ATOM 759 N N . ALA A 1 97 ? -6.425 -10.275 4.045 1.00 86.81 97 ALA A N 1
ATOM 760 C CA . ALA A 1 97 ? -6.791 -8.871 4.279 1.00 86.81 97 ALA A CA 1
ATOM 761 C C . ALA A 1 97 ? -7.866 -8.701 5.374 1.00 86.81 97 ALA A C 1
ATOM 763 O O . ALA A 1 97 ? -7.706 -7.874 6.266 1.00 86.81 97 ALA A O 1
ATOM 764 N N . PHE A 1 98 ? -8.922 -9.524 5.373 1.00 90.69 98 PHE A N 1
ATOM 765 C CA . PHE A 1 98 ? -9.953 -9.484 6.419 1.00 90.69 98 PHE A CA 1
ATOM 766 C C . PHE A 1 98 ? -9.414 -9.865 7.805 1.00 90.69 98 PHE A C 1
ATOM 768 O O . PHE A 1 98 ? -9.701 -9.169 8.774 1.00 90.69 98 PHE A O 1
ATOM 775 N N . ARG A 1 99 ? -8.596 -10.920 7.892 1.00 92.06 99 ARG A N 1
ATOM 776 C CA . ARG A 1 99 ? -7.991 -11.389 9.151 1.00 92.06 99 ARG A CA 1
ATOM 777 C C . ARG A 1 99 ? -6.959 -10.400 9.696 1.00 92.06 99 ARG A C 1
ATOM 779 O O . ARG A 1 99 ? -6.855 -10.193 10.902 1.00 92.06 99 ARG A O 1
ATOM 786 N N . ASP A 1 100 ? -6.192 -9.778 8.810 1.00 92.81 100 ASP A N 1
ATOM 787 C CA . ASP A 1 100 ? -5.189 -8.783 9.168 1.00 92.81 100 ASP A CA 1
ATOM 788 C C . ASP A 1 100 ? -5.881 -7.489 9.632 1.00 92.81 100 ASP A C 1
ATOM 790 O O . ASP A 1 100 ? -5.441 -6.876 10.604 1.00 92.81 100 ASP A O 1
ATOM 794 N N . ILE A 1 101 ? -7.002 -7.107 9.004 1.00 95.00 101 ILE A N 1
ATOM 795 C CA . ILE A 1 101 ? -7.852 -5.996 9.459 1.00 95.00 101 ILE A CA 1
ATOM 796 C C . ILE A 1 101 ? -8.472 -6.301 10.822 1.00 95.00 101 ILE A C 1
ATOM 798 O O . ILE A 1 101 ? -8.432 -5.442 11.696 1.00 95.00 101 ILE A O 1
ATOM 802 N N . GLU A 1 102 ? -9.019 -7.497 11.025 1.00 95.94 102 GLU A N 1
ATOM 803 C CA . GLU A 1 102 ? -9.553 -7.939 12.318 1.00 95.94 102 GLU A CA 1
ATOM 804 C C . GLU A 1 102 ? -8.483 -7.843 13.414 1.00 95.94 102 GLU A C 1
ATOM 806 O O . GLU A 1 102 ? -8.691 -7.190 14.436 1.00 95.94 102 GLU A O 1
ATOM 811 N N . THR A 1 103 ? -7.295 -8.398 13.155 1.00 96.12 103 THR A N 1
ATOM 812 C CA . THR A 1 103 ? -6.150 -8.347 14.077 1.00 96.12 103 THR A CA 1
ATOM 813 C C . THR A 1 103 ? -5.750 -6.903 14.395 1.00 96.12 103 THR A C 1
ATOM 815 O O . THR A 1 103 ? -5.515 -6.556 15.554 1.00 96.12 103 THR A O 1
ATOM 818 N N . TYR A 1 104 ? -5.697 -6.042 13.374 1.00 96.94 104 TYR A N 1
ATOM 819 C CA . TYR A 1 104 ? -5.411 -4.618 13.536 1.00 96.94 104 TYR A CA 1
ATOM 820 C C . TYR A 1 104 ? -6.468 -3.913 14.396 1.00 96.94 104 TYR A C 1
ATOM 822 O O . TYR A 1 104 ? -6.113 -3.187 15.323 1.00 96.94 104 TYR A O 1
ATOM 830 N N . LEU A 1 105 ? -7.755 -4.150 14.125 1.00 97.62 105 LEU A N 1
ATOM 831 C CA . LEU A 1 105 ? -8.862 -3.558 14.875 1.00 97.62 105 LEU A CA 1
ATOM 832 C C . LEU A 1 105 ? -8.824 -3.987 16.343 1.00 97.62 105 LEU A C 1
ATOM 834 O O . LEU A 1 105 ? -8.874 -3.118 17.206 1.00 97.62 105 LEU A O 1
ATOM 838 N N . ILE A 1 106 ? -8.673 -5.285 16.634 1.00 97.44 106 ILE A N 1
ATOM 839 C CA . ILE A 1 106 ? -8.561 -5.804 18.010 1.00 97.44 106 ILE A CA 1
ATOM 840 C C . ILE A 1 106 ? -7.423 -5.097 18.757 1.00 97.44 106 ILE A C 1
ATOM 842 O O . ILE A 1 106 ? -7.618 -4.590 19.863 1.00 97.44 106 ILE A O 1
ATOM 846 N N . SER A 1 107 ? -6.242 -5.013 18.137 1.00 97.62 107 SER A N 1
ATOM 847 C CA . SER A 1 107 ? -5.074 -4.367 18.742 1.00 97.62 107 SER A CA 1
ATOM 848 C C . SER A 1 107 ? -5.303 -2.877 19.022 1.00 97.62 107 SER A C 1
ATOM 850 O O . SER A 1 107 ? -4.938 -2.381 20.090 1.00 97.62 107 SER A O 1
ATOM 852 N N . GLU A 1 108 ? -5.881 -2.137 18.076 1.00 98.00 108 GLU A N 1
ATOM 853 C CA . GLU A 1 108 ? -6.112 -0.698 18.228 1.00 98.00 108 GLU A CA 1
ATOM 854 C C . GLU A 1 108 ? -7.243 -0.383 19.205 1.00 98.00 108 GLU A C 1
ATOM 856 O O . GLU A 1 108 ? -7.125 0.552 19.998 1.00 98.00 108 GLU A O 1
ATOM 861 N N . PHE A 1 109 ? -8.309 -1.180 19.217 1.00 98.12 109 PHE A N 1
ATOM 862 C CA . PHE A 1 109 ? -9.368 -1.039 20.206 1.00 98.12 109 PHE A CA 1
ATOM 863 C C . PHE A 1 109 ? -8.860 -1.289 21.623 1.00 98.12 109 PHE A C 1
ATOM 865 O O . PHE A 1 109 ? -9.156 -0.484 22.503 1.00 98.12 109 PHE A O 1
ATOM 872 N N . ALA A 1 110 ? -8.036 -2.319 21.840 1.00 97.31 110 ALA A N 1
ATOM 873 C CA . ALA A 1 110 ? -7.415 -2.565 23.141 1.00 97.31 110 ALA A CA 1
ATOM 874 C C . ALA A 1 110 ? -6.549 -1.375 23.592 1.00 97.31 110 ALA A C 1
ATOM 876 O O . ALA A 1 110 ? -6.613 -0.954 24.750 1.00 97.31 110 ALA A O 1
ATOM 877 N N . ARG A 1 111 ? -5.782 -0.774 22.668 1.00 97.88 111 ARG A N 1
ATOM 878 C CA . ARG A 1 111 ? -5.005 0.448 22.938 1.00 97.88 111 ARG A CA 1
ATOM 879 C C . ARG A 1 111 ? -5.912 1.614 23.346 1.00 97.88 111 ARG A C 1
ATOM 881 O O . ARG A 1 111 ? -5.675 2.235 24.381 1.00 97.88 111 ARG A O 1
ATOM 888 N N . ILE A 1 112 ? -6.954 1.895 22.563 1.00 97.94 112 ILE A N 1
ATOM 889 C CA . ILE A 1 112 ? -7.899 2.994 22.822 1.00 97.94 112 ILE A CA 1
ATOM 890 C C . ILE A 1 112 ? -8.658 2.770 24.137 1.00 97.94 112 ILE A C 1
ATOM 892 O O . ILE A 1 112 ? -8.872 3.723 24.887 1.00 97.94 112 ILE A O 1
ATOM 896 N N . ALA A 1 113 ? -9.029 1.526 24.445 1.00 97.31 113 ALA A N 1
ATOM 897 C CA . ALA A 1 113 ? -9.716 1.176 25.680 1.00 97.31 113 ALA A CA 1
ATOM 898 C C . ALA A 1 113 ? -8.883 1.572 26.903 1.00 97.31 113 ALA A C 1
ATOM 900 O O . ALA A 1 113 ? -9.374 2.276 27.783 1.00 97.31 113 ALA A O 1
ATOM 901 N N . VAL A 1 114 ? -7.594 1.216 26.915 1.00 96.81 114 VAL A N 1
ATOM 902 C CA . VAL A 1 114 ? -6.667 1.603 27.989 1.00 96.81 114 VAL A CA 1
ATOM 903 C C . VAL A 1 114 ? -6.530 3.125 28.089 1.00 96.81 114 VAL A C 1
ATOM 905 O O . VAL A 1 114 ? -6.596 3.679 29.187 1.00 96.81 114 VAL A O 1
ATOM 908 N N . GLU A 1 115 ? -6.375 3.818 26.958 1.00 96.44 115 GLU A N 1
ATOM 909 C CA . GLU A 1 115 ? -6.218 5.280 26.920 1.00 96.44 115 GLU A CA 1
ATOM 910 C C . GLU A 1 115 ? -7.446 6.031 27.451 1.00 96.44 115 GLU A C 1
ATOM 912 O O . GLU A 1 115 ? -7.297 7.048 28.133 1.00 96.44 115 GLU A O 1
ATOM 917 N N . GLN A 1 116 ? -8.651 5.519 27.183 1.00 96.19 116 GLN A N 1
ATOM 918 C CA . GLN A 1 116 ? -9.916 6.114 27.623 1.00 96.19 116 GLN A CA 1
ATOM 919 C C . GLN A 1 116 ? -10.514 5.457 28.880 1.00 96.19 116 GLN A C 1
ATOM 921 O O . GLN A 1 116 ? -11.653 5.755 29.233 1.00 96.19 116 GLN A O 1
ATOM 926 N N . GLN A 1 117 ? -9.752 4.610 29.584 1.00 96.12 117 GLN A N 1
ATOM 927 C CA . GLN A 1 117 ? -10.175 3.934 30.824 1.00 96.12 117 GLN A CA 1
ATOM 928 C C . GLN A 1 117 ? -11.448 3.079 30.653 1.00 96.12 117 GLN A C 1
ATOM 930 O O . GLN A 1 117 ? -12.275 2.974 31.560 1.00 96.12 117 GLN A O 1
ATOM 935 N N . LEU A 1 118 ? -11.597 2.468 29.478 1.00 95.62 118 LEU A N 1
ATOM 936 C CA . LEU A 1 118 ? -12.576 1.425 29.181 1.00 95.62 118 LEU A CA 1
ATOM 937 C C . LEU A 1 118 ? -11.968 0.048 29.481 1.00 95.62 118 LEU A C 1
ATOM 939 O O . LEU A 1 118 ? -10.755 -0.091 29.636 1.00 95.62 118 LEU A O 1
ATOM 943 N N . ASP A 1 119 ? -12.814 -0.974 29.558 1.00 95.00 119 ASP A N 1
ATOM 944 C CA . ASP A 1 119 ? -12.370 -2.352 29.759 1.00 95.00 119 ASP A CA 1
ATOM 945 C C . ASP A 1 119 ? -11.972 -2.992 28.412 1.00 95.00 119 ASP A C 1
ATOM 947 O O . ASP A 1 119 ? -12.855 -3.229 27.584 1.00 95.00 119 ASP A O 1
ATOM 951 N N . PRO A 1 120 ? -10.676 -3.270 28.166 1.00 92.69 120 PRO A N 1
ATOM 952 C CA . PRO A 1 120 ? -10.204 -3.824 26.895 1.00 92.69 120 PRO A CA 1
ATOM 953 C C . PRO A 1 120 ? -10.685 -5.258 26.636 1.00 92.69 120 PRO A C 1
ATOM 955 O O . PRO A 1 120 ? -10.632 -5.704 25.495 1.00 92.69 120 PRO A O 1
ATOM 958 N N . GLU A 1 121 ? -11.144 -5.981 27.664 1.00 90.69 121 GLU A N 1
ATOM 959 C CA . GLU A 1 121 ? -11.641 -7.357 27.514 1.00 90.69 121 GLU A CA 1
ATOM 960 C C . GLU A 1 121 ? -13.103 -7.401 27.050 1.00 90.69 121 GLU A C 1
ATOM 962 O O . GLU A 1 121 ? -13.564 -8.415 26.529 1.00 90.69 121 GLU A O 1
ATOM 967 N N . THR A 1 122 ? -13.857 -6.319 27.264 1.00 91.69 122 THR A N 1
ATOM 968 C CA . THR A 1 122 ? -15.295 -6.264 26.953 1.00 91.69 122 THR A CA 1
ATOM 969 C C . THR A 1 122 ? -15.662 -5.197 25.931 1.00 91.69 122 THR A C 1
ATOM 971 O O . THR A 1 122 ? -16.759 -5.258 25.369 1.00 91.69 122 THR A O 1
ATOM 974 N N . TRP A 1 123 ? -14.779 -4.227 25.674 1.00 95.12 123 TRP A N 1
ATOM 975 C CA . TRP A 1 123 ? -15.014 -3.159 24.713 1.00 95.12 123 TRP A CA 1
ATOM 976 C C . TRP A 1 123 ? -13.960 -3.125 23.587 1.00 95.12 123 TRP A C 1
ATOM 978 O O . TRP A 1 123 ? -12.764 -3.051 23.874 1.00 95.12 123 TRP A O 1
ATOM 988 N N . PRO A 1 124 ? -14.398 -3.049 22.313 1.00 94.88 124 PRO A N 1
ATOM 989 C CA . PRO A 1 124 ? -15.779 -3.186 21.849 1.00 94.88 124 PRO A CA 1
ATOM 990 C C . PRO A 1 124 ? -16.234 -4.650 21.906 1.00 94.88 124 PRO A C 1
ATOM 992 O O . PRO A 1 124 ? -15.416 -5.559 22.014 1.00 94.88 124 PRO A O 1
ATOM 995 N N . ASP A 1 125 ? -17.541 -4.889 21.792 1.00 94.44 125 ASP A N 1
ATOM 996 C CA . ASP A 1 125 ? -18.020 -6.253 21.583 1.00 94.44 125 ASP A CA 1
ATOM 997 C C . ASP A 1 125 ? -17.549 -6.815 20.229 1.00 94.44 125 ASP A C 1
ATOM 999 O O . ASP A 1 125 ? -17.360 -6.080 19.256 1.00 94.44 125 ASP A O 1
ATOM 1003 N N . GLU A 1 126 ? -17.388 -8.137 20.176 1.00 94.75 126 GLU A N 1
ATOM 1004 C CA . GLU A 1 126 ? -16.918 -8.887 19.003 1.00 94.75 126 GLU A CA 1
ATOM 1005 C C . GLU A 1 126 ? -17.771 -8.606 17.751 1.00 94.75 126 GLU A C 1
ATOM 1007 O O . GLU A 1 126 ? -17.239 -8.412 16.659 1.00 94.75 126 GLU A O 1
ATOM 1012 N N . GLY A 1 127 ? -19.090 -8.437 17.913 1.00 96.50 127 GLY A N 1
ATOM 1013 C CA . GLY A 1 127 ? -20.001 -8.133 16.806 1.00 96.50 127 GLY A CA 1
ATOM 1014 C C . GLY A 1 127 ? -19.737 -6.775 16.144 1.00 96.50 127 GLY A C 1
ATOM 1015 O O . GLY A 1 127 ? -19.925 -6.622 14.930 1.00 96.50 127 GLY A O 1
ATOM 1016 N N . ASN A 1 128 ? -19.257 -5.785 16.900 1.00 96.69 128 ASN A N 1
ATOM 1017 C CA . ASN A 1 128 ? -18.803 -4.517 16.328 1.00 96.69 128 ASN A CA 1
ATOM 1018 C C . ASN A 1 128 ? -17.526 -4.695 15.505 1.00 96.69 128 ASN A C 1
ATOM 1020 O O . ASN A 1 128 ? -17.404 -4.064 14.453 1.00 96.69 128 ASN A O 1
ATOM 1024 N N . ILE A 1 129 ? -16.595 -5.545 15.951 1.00 97.12 129 ILE A N 1
ATOM 1025 C CA . ILE A 1 129 ? -15.362 -5.846 15.211 1.00 97.12 129 ILE A CA 1
ATOM 1026 C C . ILE A 1 129 ? -15.722 -6.510 13.882 1.00 97.12 129 ILE A C 1
ATOM 1028 O O . ILE A 1 129 ? -15.356 -5.980 12.832 1.00 97.12 129 ILE A O 1
ATOM 1032 N N . ASP A 1 130 ? -16.544 -7.559 13.908 1.00 96.69 130 ASP A N 1
ATOM 1033 C CA . ASP A 1 130 ? -17.037 -8.249 12.708 1.00 96.69 130 ASP A CA 1
ATOM 1034 C C . ASP A 1 130 ? -17.722 -7.291 11.728 1.00 96.69 130 ASP A C 1
ATOM 1036 O O . ASP A 1 130 ? -17.496 -7.322 10.513 1.00 96.69 130 ASP A O 1
ATOM 1040 N N . THR A 1 131 ? -18.546 -6.381 12.257 1.00 97.12 131 THR A N 1
ATOM 1041 C CA . THR A 1 131 ? -19.230 -5.367 11.450 1.00 97.12 131 THR A CA 1
ATOM 1042 C C . THR A 1 131 ? -18.233 -4.440 10.756 1.00 97.12 131 THR A C 1
ATOM 1044 O O . THR A 1 131 ? -18.418 -4.107 9.584 1.00 97.12 131 THR A O 1
ATOM 1047 N N . LEU A 1 132 ? -17.174 -4.013 11.446 1.00 97.12 132 LEU A N 1
ATOM 1048 C CA . LEU A 1 132 ? -16.144 -3.140 10.881 1.00 97.12 132 LEU A CA 1
ATOM 1049 C C . LEU A 1 132 ? -15.254 -3.873 9.871 1.00 97.12 132 LEU A C 1
ATOM 1051 O O . LEU A 1 132 ? -14.946 -3.302 8.823 1.00 97.12 132 LEU A O 1
ATOM 1055 N N . VAL A 1 133 ? -14.903 -5.134 10.134 1.00 95.69 133 VAL A N 1
ATOM 1056 C CA . VAL A 1 133 ? -14.191 -6.007 9.187 1.00 95.69 133 VAL A CA 1
ATOM 1057 C C . VAL A 1 133 ? -15.008 -6.156 7.906 1.00 95.69 133 VAL A C 1
ATOM 1059 O O . VAL A 1 133 ? -14.495 -5.905 6.816 1.00 95.69 133 VAL A O 1
ATOM 1062 N N . SER A 1 134 ? -16.302 -6.456 8.021 1.00 94.94 134 SER A N 1
ATOM 1063 C CA . SER A 1 134 ? -17.212 -6.559 6.877 1.00 94.94 134 SER A CA 1
ATOM 1064 C C . SER A 1 134 ? -17.331 -5.234 6.111 1.00 94.94 134 SER A C 1
ATOM 1066 O O . SER A 1 134 ? -17.119 -5.192 4.896 1.00 94.94 134 SER A O 1
ATOM 1068 N N . LYS A 1 135 ? -17.563 -4.114 6.814 1.00 94.88 135 LYS A N 1
ATOM 1069 C CA . LYS A 1 135 ? -17.646 -2.776 6.199 1.00 94.88 135 LYS A CA 1
ATOM 1070 C C . LYS A 1 135 ? -16.351 -2.347 5.508 1.00 94.88 135 LYS A C 1
ATOM 1072 O O . LYS A 1 135 ? -16.419 -1.566 4.561 1.00 94.88 135 LYS A O 1
ATOM 1077 N N . SER A 1 136 ? -15.195 -2.862 5.931 1.00 93.88 136 SER A N 1
ATOM 1078 C CA . SER A 1 136 ? -13.911 -2.537 5.304 1.00 93.88 136 SER A CA 1
ATOM 1079 C C . SER A 1 136 ? -13.810 -3.015 3.857 1.00 93.88 136 SER A C 1
ATOM 1081 O O . SER A 1 136 ? -13.037 -2.444 3.092 1.00 93.88 136 SER A O 1
ATOM 1083 N N . SER A 1 137 ? -14.562 -4.055 3.469 1.00 91.12 137 SER A N 1
ATOM 1084 C CA . SER A 1 137 ? -14.418 -4.714 2.161 1.00 91.12 137 SER A CA 1
ATOM 1085 C C . SER A 1 137 ? -12.954 -5.066 1.831 1.00 91.12 137 SER A C 1
ATOM 1087 O O . SER A 1 137 ? -12.527 -4.931 0.687 1.00 91.12 137 SER A O 1
ATOM 1089 N N . GLY A 1 138 ? -12.165 -5.446 2.846 1.00 89.56 138 GLY A N 1
ATOM 1090 C CA . GLY A 1 138 ? -10.740 -5.766 2.711 1.00 89.56 138 GLY A CA 1
ATOM 1091 C C . GLY A 1 138 ? -9.804 -4.551 2.642 1.00 89.56 138 GLY A C 1
ATOM 1092 O O . GLY A 1 138 ? -8.607 -4.713 2.426 1.00 89.56 138 GLY A O 1
ATOM 1093 N N . GLN A 1 139 ? -10.308 -3.327 2.827 1.00 88.88 139 GLN A N 1
ATOM 1094 C CA . GLN A 1 139 ? -9.521 -2.103 2.673 1.00 88.88 139 GLN A CA 1
ATOM 1095 C C . GLN A 1 139 ? -9.038 -1.558 4.024 1.00 88.88 139 GLN A C 1
ATOM 1097 O O . GLN A 1 139 ? -9.803 -0.985 4.804 1.00 88.88 139 GLN A O 1
ATOM 1102 N N . PHE A 1 140 ? -7.728 -1.630 4.271 1.00 91.69 140 PHE A N 1
ATOM 1103 C CA . PHE A 1 140 ? -7.099 -1.091 5.487 1.00 91.69 140 PHE A CA 1
ATOM 1104 C C . PHE A 1 140 ? -7.317 0.416 5.695 1.00 91.69 140 PHE A C 1
ATOM 1106 O O . PHE A 1 140 ? -7.336 0.892 6.834 1.00 91.69 140 PHE A O 1
ATOM 1113 N N . ILE A 1 141 ? -7.513 1.187 4.620 1.00 92.94 141 ILE A N 1
ATOM 1114 C CA . ILE A 1 141 ? -7.788 2.626 4.734 1.00 92.94 141 ILE A CA 1
ATOM 1115 C C . ILE A 1 141 ? -9.080 2.895 5.516 1.00 92.94 141 ILE A C 1
ATOM 1117 O O . ILE A 1 141 ? -9.132 3.837 6.305 1.00 92.94 141 ILE A O 1
ATOM 1121 N N . TYR A 1 142 ? -10.091 2.033 5.375 1.00 95.69 142 TYR A N 1
ATOM 1122 C C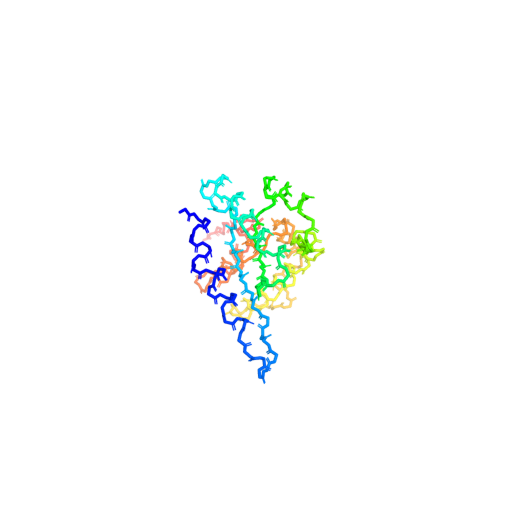A . TYR A 1 142 ? -11.308 2.111 6.176 1.00 95.69 142 TYR A CA 1
ATOM 1123 C C . TYR A 1 142 ? -10.999 1.882 7.659 1.00 95.69 142 TYR A C 1
ATOM 1125 O O . TYR A 1 142 ? -11.271 2.756 8.480 1.00 95.69 142 TYR A O 1
ATOM 1133 N N . ALA A 1 143 ? -10.365 0.753 7.998 1.00 96.25 143 ALA A N 1
ATOM 1134 C CA . ALA A 1 143 ? -10.060 0.383 9.381 1.00 96.25 143 ALA A CA 1
ATOM 1135 C C . ALA A 1 143 ? -9.204 1.445 10.094 1.00 96.25 143 ALA A C 1
ATOM 1137 O O . ALA A 1 143 ? -9.539 1.888 11.191 1.00 96.25 143 ALA A O 1
ATOM 1138 N N . THR A 1 144 ? -8.143 1.923 9.439 1.00 96.94 144 THR A N 1
ATOM 1139 C CA . THR A 1 144 ? -7.274 2.982 9.983 1.00 96.94 144 THR A CA 1
ATOM 1140 C C . THR A 1 144 ? -8.009 4.310 10.164 1.00 96.94 144 THR A C 1
ATOM 1142 O O . THR A 1 144 ? -7.737 5.040 11.116 1.00 96.94 144 THR A O 1
ATOM 1145 N N . THR A 1 145 ? -8.962 4.637 9.288 1.00 97.38 145 THR A N 1
ATOM 1146 C CA . THR A 1 145 ? -9.789 5.845 9.420 1.00 97.38 145 THR A CA 1
ATOM 1147 C C . THR A 1 145 ? -10.754 5.724 10.598 1.00 97.38 145 THR A C 1
ATOM 1149 O O . THR A 1 145 ? -10.843 6.652 11.398 1.00 97.38 145 THR A O 1
ATOM 1152 N N . VAL A 1 146 ? -11.408 4.568 10.766 1.00 97.44 146 VAL A N 1
ATOM 1153 C CA . VAL A 1 146 ? -12.257 4.281 11.935 1.00 97.44 146 VAL A CA 1
ATOM 1154 C C . VAL A 1 146 ? -11.451 4.427 13.226 1.00 97.44 146 VAL A C 1
ATOM 1156 O O . VAL A 1 146 ? -11.890 5.139 14.125 1.00 97.44 146 VAL A O 1
ATOM 1159 N N . MET A 1 147 ? -10.256 3.831 13.310 1.00 97.81 147 MET A N 1
ATOM 1160 C CA . MET A 1 147 ? -9.418 3.916 14.514 1.00 97.81 147 MET A CA 1
ATOM 1161 C C . MET A 1 147 ? -8.951 5.343 14.809 1.00 97.81 147 MET A C 1
ATOM 1163 O O . MET A 1 147 ? -8.912 5.740 15.970 1.00 97.81 147 MET A O 1
ATOM 1167 N N . LYS A 1 148 ? -8.667 6.154 13.780 1.00 96.94 148 LYS A N 1
ATOM 1168 C CA . LYS A 1 148 ? -8.363 7.584 13.962 1.00 96.94 148 LYS A CA 1
ATOM 1169 C C . LYS A 1 148 ? -9.541 8.359 14.553 1.00 96.94 148 LYS A C 1
ATOM 1171 O O . LYS A 1 148 ? -9.317 9.213 15.400 1.00 96.94 148 LYS A O 1
ATOM 1176 N N . CYS A 1 149 ? -10.767 8.075 14.115 1.00 96.19 149 CYS A N 1
ATOM 1177 C CA . CYS A 1 149 ? -11.964 8.732 14.643 1.00 96.19 149 CYS A CA 1
ATOM 1178 C C . CYS A 1 149 ? -12.295 8.270 16.067 1.00 96.19 149 CYS A C 1
ATOM 1180 O O . CYS A 1 149 ? -12.573 9.092 16.933 1.00 96.19 149 CYS A O 1
ATOM 1182 N N . VAL A 1 150 ? -12.259 6.960 16.320 1.00 97.19 150 VAL A N 1
ATOM 1183 C CA . VAL A 1 150 ? -12.570 6.383 17.637 1.00 97.19 150 VAL A CA 1
ATOM 1184 C C . VAL A 1 150 ? -11.499 6.741 18.671 1.00 97.19 150 VAL A C 1
ATOM 1186 O O . VAL A 1 150 ? -11.824 7.004 19.824 1.00 97.19 150 VAL A O 1
ATOM 1189 N N . GLY A 1 151 ? -10.231 6.773 18.264 1.00 96.31 151 GLY A N 1
ATOM 1190 C CA . GLY A 1 151 ? -9.091 7.097 19.118 1.00 96.31 151 GLY A CA 1
ATOM 1191 C C . GLY A 1 151 ? -8.806 8.591 19.272 1.00 96.31 151 GLY A C 1
ATOM 1192 O O . GLY A 1 151 ? -7.730 8.941 19.757 1.00 96.31 151 GLY A O 1
ATOM 1193 N N . ASP A 1 152 ? -9.708 9.484 18.850 1.00 95.69 152 ASP A N 1
ATOM 1194 C CA . ASP A 1 152 ? -9.530 10.916 19.090 1.00 95.69 152 ASP A CA 1
ATOM 1195 C C . ASP A 1 152 ? -9.575 11.197 20.601 1.00 95.69 152 ASP A C 1
ATOM 1197 O O . ASP A 1 152 ? -10.556 10.922 21.289 1.00 95.69 152 ASP A O 1
ATOM 1201 N N . LYS A 1 153 ? -8.486 11.762 21.129 1.00 92.25 153 LYS A N 1
ATOM 1202 C CA . LYS A 1 153 ? -8.300 12.038 22.561 1.00 92.25 153 LYS A CA 1
ATOM 1203 C C . LYS A 1 153 ? -9.270 13.075 23.138 1.00 92.25 153 LYS A C 1
ATOM 1205 O O . LYS A 1 153 ? -9.331 13.224 24.357 1.00 92.25 153 LYS A O 1
ATOM 1210 N N . TYR A 1 154 ? -9.947 13.845 22.289 1.00 93.12 154 TYR A N 1
ATOM 1211 C CA . TYR A 1 154 ? -10.921 14.855 22.698 1.00 93.12 154 TYR A CA 1
ATOM 1212 C C . TYR A 1 154 ? -12.366 14.358 22.604 1.00 93.12 154 TYR A C 1
ATOM 1214 O O . TYR A 1 154 ? -13.270 15.045 23.075 1.00 93.12 154 TYR A O 1
ATOM 1222 N N . GLU A 1 155 ? -12.582 13.169 22.042 1.00 94.69 155 GLU A N 1
ATOM 1223 C CA . GLU A 1 155 ? -13.899 12.597 21.792 1.00 94.69 155 GLU A CA 1
ATOM 1224 C C . GLU A 1 155 ? -14.079 11.275 22.548 1.00 94.69 155 GLU A C 1
ATOM 1226 O O . GLU A 1 155 ? -13.132 10.542 22.831 1.00 94.69 155 GLU A O 1
ATOM 1231 N N . SER A 1 156 ? -15.327 10.937 22.876 1.00 96.62 156 SER A N 1
ATOM 1232 C CA . SER A 1 156 ? -15.629 9.638 23.485 1.00 96.62 156 SER A CA 1
ATOM 1233 C C . SER A 1 156 ? -15.541 8.529 22.439 1.00 96.62 156 SER A C 1
ATOM 1235 O O . SER A 1 156 ? -16.330 8.513 21.491 1.00 96.62 156 SER A O 1
ATOM 1237 N N . ALA A 1 157 ? -14.660 7.552 22.661 1.00 96.81 157 ALA A N 1
ATOM 1238 C CA . ALA A 1 157 ? -14.499 6.400 21.779 1.00 96.81 157 ALA A CA 1
ATOM 1239 C C . ALA A 1 157 ? -15.812 5.622 21.589 1.00 96.81 157 ALA A C 1
ATOM 1241 O O . ALA A 1 157 ? -16.163 5.246 20.473 1.00 96.81 157 ALA A O 1
ATOM 1242 N N . VAL A 1 158 ? -16.594 5.456 22.663 1.00 96.44 158 VAL A N 1
ATOM 1243 C CA . VAL A 1 158 ? -17.914 4.804 22.620 1.00 96.44 158 VAL A CA 1
ATOM 1244 C C . VAL A 1 158 ? -18.890 5.590 21.741 1.00 96.44 158 VAL A C 1
ATOM 1246 O O . VAL A 1 158 ? -19.597 5.005 20.921 1.00 96.44 158 VAL A O 1
ATOM 1249 N N . ALA A 1 159 ? -18.935 6.919 21.881 1.00 95.69 159 ALA A N 1
ATOM 1250 C CA . ALA A 1 159 ? -19.827 7.756 21.082 1.00 95.69 159 ALA A CA 1
ATOM 1251 C C . ALA A 1 159 ? -19.439 7.743 19.595 1.00 95.69 159 ALA A C 1
ATOM 1253 O O . ALA A 1 159 ? -20.311 7.577 18.741 1.00 95.69 159 ALA A O 1
ATOM 1254 N N . GLN A 1 160 ? -18.145 7.861 19.291 1.00 96.50 160 GLN A N 1
ATOM 1255 C CA . GLN A 1 160 ? -17.620 7.812 17.924 1.00 96.50 160 GLN A CA 1
ATOM 1256 C C . GLN A 1 160 ? -17.886 6.454 17.270 1.00 96.50 160 GLN A C 1
ATOM 1258 O O . GLN A 1 160 ? -18.403 6.394 16.154 1.00 96.50 160 GLN A O 1
ATOM 1263 N N . LEU A 1 161 ? -17.626 5.360 17.991 1.00 96.69 161 LEU A N 1
ATOM 1264 C CA . LEU A 1 161 ? -17.924 4.012 17.517 1.00 96.69 161 LEU A CA 1
ATOM 1265 C C . LEU A 1 161 ? -19.418 3.855 17.206 1.00 96.69 161 LEU A C 1
ATOM 1267 O O . LEU A 1 161 ? -19.774 3.379 16.129 1.00 96.69 161 LEU A O 1
ATOM 1271 N N . ASN A 1 162 ? -20.298 4.336 18.088 1.00 95.19 162 ASN A N 1
ATOM 1272 C CA . ASN A 1 162 ? -21.741 4.295 17.863 1.00 95.19 162 ASN A CA 1
ATOM 1273 C C . ASN A 1 162 ? -22.160 5.051 16.595 1.00 95.19 162 ASN A C 1
ATOM 1275 O O . ASN A 1 162 ? -22.959 4.537 15.811 1.00 95.19 162 ASN A O 1
ATOM 1279 N N . VAL A 1 163 ? -21.592 6.237 16.355 1.00 94.19 163 VAL A N 1
ATOM 1280 C CA . VAL A 1 163 ? -21.842 7.016 15.132 1.00 94.19 163 VAL A CA 1
ATOM 1281 C C . VAL A 1 163 ? -21.401 6.244 13.886 1.00 94.19 163 VAL A C 1
ATOM 1283 O O . VAL A 1 163 ? -22.171 6.140 12.932 1.00 94.19 163 VAL A O 1
ATOM 1286 N N . ILE A 1 164 ? -20.204 5.652 13.901 1.00 94.31 164 ILE A N 1
ATOM 1287 C CA . ILE A 1 164 ? -19.646 4.880 12.774 1.00 94.31 164 ILE A CA 1
ATOM 1288 C C . ILE A 1 164 ? -20.479 3.621 12.483 1.00 94.31 164 ILE A C 1
ATOM 1290 O O . ILE A 1 164 ? -20.690 3.237 11.324 1.00 94.31 164 ILE A O 1
ATOM 1294 N N . LEU A 1 165 ? -20.990 2.975 13.530 1.00 93.38 165 LEU A N 1
ATOM 1295 C CA . LEU A 1 165 ? -21.870 1.815 13.410 1.00 93.38 165 LEU A CA 1
ATOM 1296 C C . LEU A 1 165 ? -23.285 2.195 12.949 1.00 93.38 165 LEU A C 1
ATOM 1298 O O . LEU A 1 165 ? -23.990 1.344 12.408 1.00 93.38 165 LEU A O 1
ATOM 1302 N N . GLY A 1 166 ? -23.661 3.473 13.047 1.00 88.25 166 GLY A N 1
ATOM 1303 C CA . GLY A 1 166 ? -24.974 3.985 12.655 1.00 88.25 166 GLY A CA 1
ATOM 1304 C C . GLY A 1 166 ? -26.008 3.942 13.783 1.00 88.25 166 GLY A C 1
ATOM 1305 O O . GLY A 1 166 ? -27.207 4.080 13.528 1.00 88.25 166 GLY A O 1
ATOM 1306 N N . PHE A 1 167 ? -25.571 3.773 15.032 1.00 78.62 167 PHE A N 1
ATOM 1307 C CA . PHE A 1 167 ? -26.433 3.908 16.197 1.00 78.62 167 PHE A CA 1
ATOM 1308 C C . PHE A 1 167 ? -26.754 5.391 16.429 1.00 78.62 167 PHE A C 1
ATOM 1310 O O . PHE A 1 167 ? -25.871 6.246 16.492 1.00 78.62 167 PHE A O 1
ATOM 1317 N N . LYS A 1 168 ? -28.045 5.728 16.540 1.00 59.19 168 LYS A N 1
ATOM 1318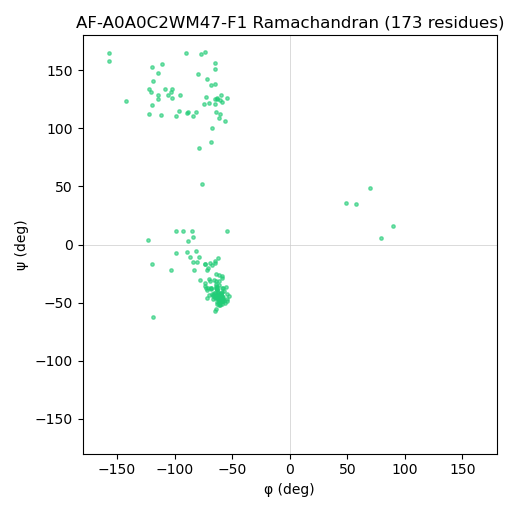 C CA . LYS A 1 168 ? -28.467 7.106 16.830 1.00 59.19 168 LYS A CA 1
ATOM 1319 C C . LYS A 1 168 ? -28.059 7.484 18.260 1.00 59.19 168 LYS A C 1
ATOM 1321 O O . LYS A 1 168 ? -28.308 6.685 19.164 1.00 59.19 168 LYS A O 1
ATOM 1326 N N . PRO A 1 169 ? -27.537 8.701 18.504 1.00 54.44 169 PRO A N 1
ATOM 1327 C CA . PRO A 1 169 ? -27.309 9.168 19.863 1.00 54.44 169 PRO A CA 1
ATOM 1328 C C . PRO A 1 169 ? -28.646 9.197 20.610 1.00 54.44 169 PRO A C 1
ATOM 1330 O O . PRO A 1 169 ? -29.619 9.807 20.156 1.00 54.44 169 PRO A O 1
ATOM 1333 N N . SER A 1 170 ? -28.710 8.503 21.747 1.00 50.75 170 SER A N 1
ATOM 1334 C CA . SER A 1 170 ? -29.866 8.552 22.635 1.00 50.75 170 SER A CA 1
ATOM 1335 C C . SER A 1 170 ? -30.028 9.987 23.125 1.00 50.75 170 SER A C 1
ATOM 1337 O O . SER A 1 170 ? -29.231 10.477 23.924 1.00 50.75 170 SER A O 1
ATOM 1339 N N . THR A 1 171 ? -31.058 10.674 22.640 1.00 46.16 171 THR A N 1
ATOM 1340 C CA . THR A 1 171 ? -31.489 11.961 23.183 1.00 46.16 171 THR A CA 1
ATOM 1341 C C . THR A 1 171 ? -32.070 11.708 24.571 1.00 46.16 171 THR A C 1
ATOM 1343 O O . THR A 1 171 ? -33.258 11.437 24.739 1.00 46.16 171 THR A O 1
ATOM 1346 N N . GLY A 1 172 ? -31.203 11.728 25.584 1.00 41.47 172 GLY A N 1
ATOM 1347 C CA . GLY A 1 172 ? -31.615 11.727 26.979 1.00 41.47 172 GLY A CA 1
ATOM 1348 C C . GLY A 1 172 ? -32.458 12.971 27.239 1.00 41.47 172 GLY 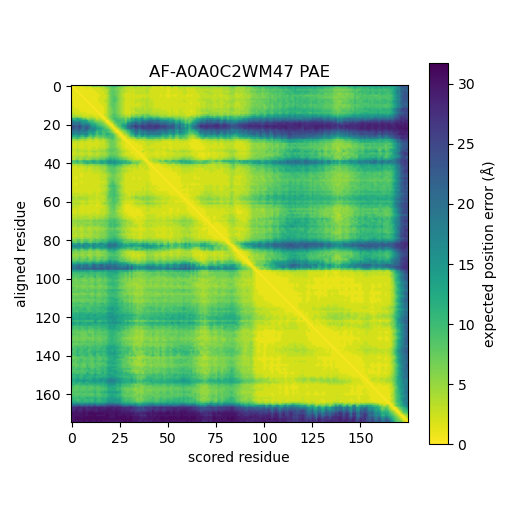A C 1
ATOM 1349 O O . GLY A 1 172 ? -31.960 14.091 27.163 1.00 41.47 172 GLY A O 1
ATOM 1350 N N . LYS A 1 173 ? -33.752 12.780 27.505 1.00 41.06 173 LYS A N 1
ATOM 1351 C CA . LYS A 1 173 ? -34.613 13.835 28.041 1.00 41.06 173 LYS A CA 1
ATOM 1352 C C . LYS A 1 173 ? -34.089 14.207 29.429 1.00 41.06 173 LYS A C 1
ATOM 1354 O O . LYS A 1 173 ? -34.164 13.384 30.337 1.00 41.06 173 LYS A O 1
ATOM 1359 N N . SER A 1 174 ? -33.589 15.430 29.587 1.00 43.03 174 SER A N 1
ATOM 1360 C CA . SER A 1 174 ? -33.473 16.055 30.905 1.00 43.03 174 SER A CA 1
ATOM 1361 C C . SER A 1 174 ? -34.875 16.231 31.489 1.00 43.03 174 SER A C 1
ATOM 1363 O O . SER A 1 174 ? -35.751 16.798 30.831 1.00 43.03 174 SER A O 1
ATOM 1365 N N . LEU A 1 175 ? -35.070 15.689 32.692 1.00 38.09 175 LEU A N 1
ATOM 1366 C CA . LEU A 1 175 ? -36.117 16.103 33.628 1.00 38.09 175 LEU A CA 1
ATOM 1367 C C . LEU A 1 175 ? -35.756 17.461 34.235 1.00 38.09 175 LEU A C 1
ATOM 1369 O O . LEU A 1 175 ? -34.541 17.693 34.439 1.00 38.09 175 LEU A O 1
#

Organism: Amanita muscaria (strain Koide BX008) (NCBI:txid946122)

InterPro domains:
  IPR056884 Nephrocystin 3-like, N-terminal [PF24883] (29-70)

Sequence (175 aa):
TVEIQFDQLIAQPFLTISGGEPTSPTPMRVIVIDGLDECADTDLQERILKIIGNAVADPRFPLRFIISSRPEADIQDFFDQFHSPTLRIDLAEVENAFRDIETYLISEFARIAVEQQLDPETWPDEGNIDTLVSKSSGQFIYATTVMKCVGDKYESAVAQLNVILGFKPSTGKSL

Mean predicted aligned error: 8.54 Å

Secondary structure (DSSP, 8-state):
-HHHHHIIIIIHHHHHHHTS--SSPPPPEEEEEE-GGG-S-HHHHHHHHHHHHHHHHSTT--EEEEEE----HHHHHHHHH--S------SSSSTTHHHHHHHHHHHHHHHHHHHTT--TTTSS-HHHHHHHHHHHTT-HHHHHHHHHHHT-TTS-HHHHHHHHHTPPP------

=== Feature glossary ===
Feature key, reading from the visual/contextual features back to the raw sequence:

Rendered structure images. Structure images are PyMOL renders from six orthogonal camera directions. Cartoon representation draws helices as coils and strands as arrows; sticks shows the backbone as bonds; surface shows the solvent-excluded envelope. Rainbow coloring maps sequence position to hue (blue→red, N→C); chain coloring assigns a distinct color per polypeptide.

Contact-map, Ramachandran, and PAE plots. Three diagnostic plots accompany the record. The Cα contact map visualizes the tertiary structure as a 2D adjacency matrix (8 Å cutoff, sequence-local contacts suppressed). The Ramachandran plot shows the distribution of backbone (φ, ψ) torsions, with points in the α and β basins reflecting secondary structure content. The PAE plot shows AlphaFold's inter-residue confidence as a color matrix.

InterPro / GO / CATH / organism. The annotation block draws on four external resources. InterPro: which protein families and domains the sequence belongs to. GO: standardized terms for what the protein does, what process it participates in, and where in the cell it acts. CATH: which structural fold it has in the CATH hierarchy. Organism: the species of origin.

Nearest PDB structures. Structural nearest neighbors (via Foldseek easy-search vs the PDB). Reported per hit: target PDB id, E-value, and alignment TM-score. A TM-score above ~0.5 is the conventional threshold for 'same fold'.

Predicted aligned error. Predicted aligned error is AlphaFold's pairwise confidence. Unlike pLDDT (per-residue), PAE is per-residue-pair and captures whether two parts of the structure are correctly placed relative to each other. Units are ångströms of expected positional error.

Solvent-accessible surface area. SASA measures how much of the protein is reachable by solvent. It is computed by rolling a water-sized probe over the atomic surface and summing the exposed area (Å²). Per-residue SASA distinguishes core (buried, low SASA) from surface (exposed, high SASA) residues; total SASA is a whole-molecule size measure.

B-factor. Crystallographic B-factors measure how much each atom's electron density is smeared out, in Å². They rise in mobile loops and surface residues and fall in the buried interior. In AlphaFold models this column is repurposed to hold pLDDT instead.

pLDDT. For AlphaFold models, the B-factor field carries pLDDT — the model's own estimate of local accuracy on a 0–100 scale. Regions with pLDDT<50 should be treated as essentially unmodeled; they often correspond to intrinsically disordered segments.

Backbone torsions (φ/ψ). φ (phi) and ψ (psi) are the two rotatable backbone dihedrals per residue: φ is the C(i-1)–N–Cα–C torsion, ψ is the N–Cα–C–N(i+1) torsion, both in degrees on (−180°, 180°]. α-helical residues cluster near (−60°, −45°); β-strand residues near (−120°, +130°). A Ramachandran plot is simply a scatter of (φ, ψ) for every residue.

Radius of gyration, Cα contacts, bounding box. Radius of gyration (Rg) is the root-mean-square distance of Cα atoms from their centroid — a single number for overall size and compactness. A globular domain of N residues has Rg ≈ 2.2·N^0.38 Å; an extended or disordered chain has a much larger Rg. The Cα contact count is the number of residue pairs whose Cα atoms are within 8 Å and are more than four positions apart in sequence — a standard proxy for tertiary packing density. The bounding box is the smallest axis-aligned box enclosing all Cα atoms.

Secondary structure (3-state, P-SEA). Three-state secondary structure (P-SEA) collapses the eight DSSP classes into helix (a), strand (b), and coil (c). P-SEA assigns these from Cα geometry alone — distances and angles — without requiring backbone oxygens, so it works on any Cα trace.

Secondary structure (8-state, DSSP). Secondary structure is the local, repeating backbone conformation. DSSP classifies it into eight states by reading the hydrogen-bond network: three helix types (H, G, I), two β types (E, B), two non-regular types (T, S), and unstructured coil (-).

Foldseek 3Di. The Foldseek 3Di string encodes local tertiary geometry as a 20-letter alphabet — one character per residue — derived from the relative positions of nearby Cα atoms. Unlike the amino-acid sequence, 3Di is a direct function of the 3D structure, so two proteins with the same fold have similar 3Di strings even at low sequence identity.

mmCIF coordinates. Structure coordinates are given as an mmCIF _atom_site loop: one row per atom with element, residue name, chain id, sequence number, and x/y/z position in Å. Only the four main-chain atoms per residue are included here; side chains are omitted to keep the record compact.

Sequence. This is the polypeptide sequence — one letter per residue, N-terminus first. Length ranges from a few dozen residues for small domains to over a thousand for large multi-domain proteins.